Protein AF-A0A521TMS6-F1 (afdb_monomer)

Nearest PDB structures (foldseek):
  3jc8-assembly1_Pa  TM=5.218E-01  e=3.917E-04  Myxococcus xanthus DK 1622
  6uzi-assembly2_D  TM=5.372E-01  e=1.169E+00  Elizabethkingia anophelis NUHP1

Secondary structure (DSSP, 8-state):
--------------------------PPPPPPPPP---------------------------PPP-----GGGGS-BTTB--TTS-GGGG-----------EESTTS-GGG-EEEEEE-SSSS-EEEEE-TT--EEEEETT-EEEEEEEE--SSTTPPPEEEEEEEEEEEPPEEEE-TTSPEEEE--EEEEEE--TT-TTSPPEEEEEE---S-------PPPP---------------PPPPP---------PPPP-----------------S----------PPPPPPP-PPP--PPP---PPP-------PPP-

Radius of gyration: 39.68 Å; Cα contacts (8 Å, |Δi|>4): 254; chains: 1; bounding box: 69×124×115 Å

Sequence (318 aa):
MKRWQRRTAAWGLTLALGAAGCEDDPVPPPPAPPAANSTARTGAAARNPRNPQGQGGQADAGGPPPIPVTDQSFVESPAVRDPFRRFSNRIDIITTTDSRAVVLPRFALDELRLVAVVLGTDSPYAMVKDPTNAGTILRRGMYVGRQEIIRSNVEGRTDYAVHWRVARISPARLRRTPDGALAEIPAEVVFEREDPLNPNAQVVERSVAMASQGVSSTQAQPPPSVGSALGMPIPGVGGPAPSFLPSSVPSGAAPPPGGRPGTTTTTTGGGQGGAPTTTTTVIVQTPPPSAAPTGPTVVPLPSTPPPIVTTGGESPLR

pLDDT: mean 70.6, std 19.29, range [38.75, 98.12]

Structure (mmCIF, N/CA/C/O backbone):
data_AF-A0A521TMS6-F1
#
_entry.id   AF-A0A521TMS6-F1
#
loop_
_atom_site.group_PDB
_atom_site.id
_atom_site.type_symbol
_atom_site.label_atom_id
_atom_site.label_alt_id
_atom_site.label_comp_id
_atom_site.label_asym_id
_atom_site.label_entity_id
_atom_site.label_seq_id
_atom_site.pdbx_PDB_ins_code
_atom_site.Cartn_x
_atom_site.Cartn_y
_atom_site.Cartn_z
_atom_site.occupancy
_atom_site.B_iso_or_equiv
_atom_site.auth_seq_id
_atom_site.auth_comp_id
_atom_site.auth_asym_id
_atom_site.auth_atom_id
_atom_site.pdbx_PDB_model_num
ATOM 1 N N . MET A 1 1 ? 7.909 -16.939 42.833 1.00 41.91 1 MET A N 1
ATOM 2 C CA . MET A 1 1 ? 7.485 -18.197 42.178 1.00 41.91 1 MET A CA 1
ATOM 3 C C . MET A 1 1 ? 5.958 -18.229 42.107 1.00 41.91 1 MET A C 1
ATOM 5 O O . MET A 1 1 ? 5.317 -18.636 43.063 1.00 41.91 1 MET A O 1
ATOM 9 N N . LYS A 1 2 ? 5.357 -17.708 41.029 1.00 50.09 2 LYS A N 1
ATOM 10 C CA . LYS A 1 2 ? 3.896 -17.683 40.823 1.00 50.09 2 LYS A CA 1
ATOM 11 C C . LYS A 1 2 ? 3.583 -18.536 39.597 1.00 50.09 2 LYS A C 1
ATOM 13 O O . LYS A 1 2 ? 3.931 -18.160 38.485 1.00 50.09 2 LYS A O 1
ATOM 18 N N . ARG A 1 3 ? 3.003 -19.718 39.823 1.00 55.41 3 ARG A N 1
ATOM 19 C CA . ARG A 1 3 ? 2.554 -20.636 38.769 1.00 55.41 3 ARG A CA 1
ATOM 20 C C . ARG A 1 3 ? 1.211 -20.123 38.251 1.00 55.41 3 ARG A C 1
ATOM 22 O O . ARG A 1 3 ? 0.238 -20.118 38.997 1.00 55.41 3 ARG A O 1
ATOM 29 N N . TRP A 1 4 ? 1.172 -19.651 37.009 1.00 54.53 4 TRP A N 1
ATOM 30 C CA . TRP A 1 4 ? -0.068 -19.266 36.337 1.00 54.53 4 TRP A CA 1
ATOM 31 C C . TRP A 1 4 ? -0.619 -20.490 35.600 1.00 54.53 4 TRP A C 1
ATOM 33 O O . TRP A 1 4 ? 0.020 -21.031 34.697 1.00 54.53 4 TRP A O 1
ATOM 43 N N . GLN A 1 5 ? -1.768 -20.976 36.070 1.00 59.53 5 GLN A N 1
ATOM 44 C CA . GLN A 1 5 ? -2.476 -22.133 35.534 1.00 59.53 5 GLN A CA 1
ATOM 45 C C . GLN A 1 5 ? -2.995 -21.837 34.125 1.00 59.53 5 GLN A C 1
ATOM 47 O O . GLN A 1 5 ? -3.776 -20.911 33.911 1.00 59.53 5 GLN A O 1
ATOM 52 N N . ARG A 1 6 ? -2.586 -22.676 33.171 1.00 60.91 6 ARG A N 1
ATOM 53 C CA . ARG A 1 6 ? -3.161 -22.747 31.828 1.00 60.91 6 ARG A CA 1
ATOM 54 C C . ARG A 1 6 ? -4.563 -23.343 31.936 1.00 60.91 6 ARG A C 1
ATOM 56 O O . ARG A 1 6 ? -4.709 -24.503 32.308 1.00 60.91 6 ARG A O 1
ATOM 63 N N . ARG A 1 7 ? -5.589 -22.557 31.616 1.00 61.97 7 ARG A N 1
ATOM 64 C CA . ARG A 1 7 ? -6.937 -23.065 31.348 1.00 61.97 7 ARG A CA 1
ATOM 65 C C . ARG A 1 7 ? -7.047 -23.353 29.855 1.00 61.97 7 ARG A C 1
ATOM 67 O O . ARG A 1 7 ? -7.309 -22.459 29.061 1.00 61.97 7 ARG A O 1
ATOM 74 N N . THR A 1 8 ? -6.809 -24.604 29.485 1.00 54.16 8 THR A N 1
ATOM 75 C CA . THR A 1 8 ? -7.240 -25.177 28.209 1.00 54.16 8 THR A CA 1
ATOM 76 C C . THR A 1 8 ? -8.739 -25.445 28.303 1.00 54.16 8 THR A C 1
ATOM 78 O O . THR A 1 8 ? -9.155 -26.372 28.994 1.00 54.16 8 THR A O 1
ATOM 81 N N . ALA A 1 9 ? -9.553 -24.621 27.647 1.00 58.12 9 ALA A N 1
ATOM 82 C CA . ALA A 1 9 ? -10.951 -24.941 27.399 1.00 58.12 9 ALA A CA 1
ATOM 83 C C . ALA A 1 9 ? -11.038 -25.616 26.028 1.00 58.12 9 ALA A C 1
ATOM 85 O O . ALA A 1 9 ? -10.973 -24.961 24.991 1.00 58.12 9 ALA A O 1
ATOM 86 N N . ALA A 1 10 ? -11.134 -26.943 26.051 1.00 48.12 10 ALA A N 1
ATOM 87 C CA . ALA A 1 10 ? -11.584 -27.735 24.923 1.00 48.12 10 ALA A CA 1
ATOM 88 C C . ALA A 1 10 ? -13.095 -27.521 24.774 1.00 48.12 10 ALA A C 1
ATOM 90 O O . ALA A 1 10 ? -13.860 -27.903 25.655 1.00 48.12 10 ALA A O 1
ATOM 91 N N . TRP A 1 11 ? -13.512 -26.899 23.677 1.00 55.59 11 TRP A N 1
ATOM 92 C CA . TRP A 1 11 ? -14.886 -26.968 23.191 1.00 55.59 11 TRP A CA 1
ATOM 93 C C . TRP A 1 11 ? -14.832 -27.597 21.809 1.00 55.59 11 TRP A C 1
ATOM 95 O O . TRP A 1 11 ? -14.548 -26.941 20.810 1.00 55.59 11 TRP A O 1
ATOM 105 N N . GLY A 1 12 ? -15.038 -28.911 21.795 1.00 47.88 12 GLY A N 1
ATOM 106 C CA . GLY A 1 12 ? -15.464 -29.616 20.603 1.00 47.88 12 GLY A CA 1
ATOM 107 C C . GLY A 1 12 ? -16.944 -29.332 20.384 1.00 47.88 12 GLY A C 1
ATOM 108 O O . GLY A 1 12 ? -17.758 -29.578 21.271 1.00 47.88 12 GLY A O 1
ATOM 109 N N . LEU A 1 13 ? -17.285 -28.834 19.201 1.00 61.34 13 LEU A N 1
ATOM 110 C CA . LEU A 1 13 ? -18.619 -28.996 18.648 1.00 61.34 13 LEU A CA 1
ATOM 111 C C . LEU A 1 13 ? -18.475 -29.389 17.181 1.00 61.34 13 LEU A C 1
ATOM 113 O O . LEU A 1 13 ? -18.253 -28.571 16.292 1.00 61.34 13 LEU A O 1
ATOM 117 N N . THR A 1 14 ? -18.557 -30.694 16.983 1.00 48.59 14 THR A N 1
ATOM 118 C CA . THR A 1 14 ? -18.801 -31.377 15.723 1.00 48.59 14 THR A CA 1
ATOM 119 C C . THR A 1 14 ? -20.153 -30.912 15.177 1.00 48.59 14 THR A C 1
ATOM 121 O O . THR A 1 14 ? -21.174 -31.143 15.824 1.00 48.59 14 THR A O 1
ATOM 124 N N . LEU A 1 15 ? -20.187 -30.290 13.995 1.00 59.72 15 LEU A N 1
ATOM 125 C CA . LEU A 1 15 ? -21.412 -30.176 13.203 1.00 59.72 15 LEU A CA 1
ATOM 126 C C . LEU A 1 15 ? -21.187 -30.840 11.847 1.00 59.72 15 LEU A C 1
ATOM 128 O O . LEU A 1 15 ? -20.234 -30.540 11.129 1.00 59.72 15 LEU A O 1
ATOM 132 N N . ALA A 1 16 ? -22.052 -31.805 11.572 1.00 52.88 16 ALA A N 1
ATOM 133 C CA . ALA A 1 16 ? -22.015 -32.693 10.433 1.00 52.88 16 ALA A CA 1
ATOM 134 C C . ALA A 1 16 ? -22.655 -32.071 9.179 1.00 52.88 16 ALA A C 1
ATOM 136 O O . ALA A 1 16 ? -23.587 -31.280 9.274 1.00 52.88 16 ALA A O 1
ATOM 137 N N . LEU A 1 17 ? -22.171 -32.553 8.031 1.00 54.78 17 LEU A N 1
ATOM 138 C CA . LEU A 1 17 ? -22.914 -32.863 6.803 1.00 54.78 17 LEU A CA 1
ATOM 139 C C . LEU A 1 17 ? -23.767 -31.761 6.144 1.00 54.78 17 LEU A C 1
ATOM 141 O O . LEU A 1 17 ? -24.936 -31.557 6.456 1.00 54.78 17 LEU A O 1
ATOM 145 N N . GLY A 1 18 ? -23.200 -31.200 5.075 1.00 49.25 18 GLY A N 1
ATOM 146 C CA . GLY A 1 18 ? -23.916 -30.565 3.971 1.00 49.25 18 GLY A CA 1
ATOM 147 C C . GLY A 1 18 ? -23.183 -30.853 2.662 1.00 49.25 18 GLY A C 1
ATOM 148 O O . GLY A 1 18 ? -22.467 -29.998 2.154 1.00 49.25 18 GLY A O 1
ATOM 149 N N . ALA A 1 19 ? -23.299 -32.087 2.166 1.00 52.75 19 ALA A N 1
ATOM 150 C CA . ALA A 1 19 ? -22.823 -32.481 0.845 1.00 52.75 19 ALA A CA 1
ATOM 151 C C . ALA A 1 19 ? -23.932 -32.221 -0.184 1.00 52.75 19 ALA A C 1
ATOM 153 O O . ALA A 1 19 ? -24.925 -32.944 -0.205 1.00 52.75 19 ALA A O 1
ATOM 154 N N . ALA A 1 20 ? -23.766 -31.197 -1.022 1.00 54.00 20 ALA A N 1
ATOM 155 C CA . ALA A 1 20 ? -24.485 -31.049 -2.286 1.00 54.00 20 ALA A CA 1
ATOM 156 C C . ALA A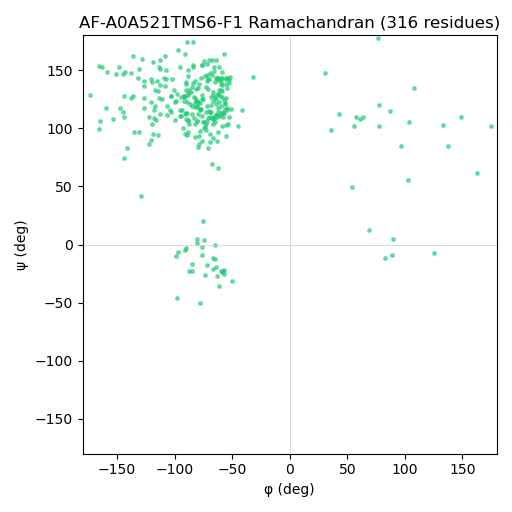 1 20 ? -23.715 -30.087 -3.209 1.00 54.00 20 ALA A C 1
ATOM 158 O O . ALA A 1 20 ? -23.555 -28.916 -2.876 1.00 54.00 20 ALA A O 1
ATOM 159 N N . GLY A 1 21 ? -23.262 -30.591 -4.364 1.00 41.91 21 GLY A N 1
ATOM 160 C CA . GLY A 1 21 ? -22.961 -29.771 -5.545 1.00 41.91 21 GLY A CA 1
ATOM 161 C C . GLY A 1 21 ? -21.492 -29.459 -5.852 1.00 41.91 21 GLY A C 1
ATOM 162 O O . GLY A 1 21 ? -21.151 -28.293 -6.006 1.00 41.91 21 GLY A O 1
ATOM 163 N N . CYS A 1 22 ? -20.626 -30.469 -5.993 1.00 53.94 22 CYS A N 1
ATOM 164 C CA . CYS A 1 22 ? -19.506 -30.362 -6.939 1.00 53.94 22 CYS A CA 1
ATOM 165 C C . CYS A 1 22 ? -20.017 -30.869 -8.291 1.00 53.94 22 CYS A C 1
ATOM 167 O O . CYS A 1 22 ? -20.099 -32.076 -8.505 1.00 53.94 22 CYS A O 1
ATOM 169 N N . GLU A 1 23 ? -20.436 -29.944 -9.150 1.00 51.25 23 GLU A N 1
ATOM 170 C CA . GLU A 1 23 ? -20.687 -30.219 -10.563 1.00 51.25 23 GLU A CA 1
ATOM 171 C C . GLU A 1 23 ? -19.323 -30.145 -11.263 1.00 51.25 23 GLU A C 1
ATOM 173 O O . GLU A 1 23 ? -18.720 -29.078 -11.387 1.00 51.25 23 GLU A O 1
ATOM 178 N N . ASP A 1 24 ? -18.778 -31.320 -11.573 1.00 61.06 24 ASP A N 1
ATOM 179 C CA . ASP A 1 24 ? -17.521 -31.521 -12.292 1.00 61.06 24 ASP A CA 1
ATOM 180 C C . ASP A 1 24 ? -17.821 -31.324 -13.786 1.00 61.06 24 ASP A C 1
ATOM 182 O O . ASP A 1 24 ? -18.178 -32.259 -14.504 1.00 61.06 24 ASP A O 1
ATOM 186 N N . ASP A 1 25 ? -17.814 -30.064 -14.224 1.00 66.44 25 ASP A N 1
ATOM 187 C CA . ASP A 1 25 ? -18.009 -29.699 -15.626 1.00 66.44 25 ASP A CA 1
ATOM 188 C C . ASP A 1 25 ? -16.686 -29.947 -16.380 1.00 66.44 25 ASP A C 1
ATOM 190 O O . ASP A 1 25 ? -15.663 -29.327 -16.049 1.00 66.44 25 ASP A O 1
ATOM 194 N N . PRO A 1 26 ? -16.636 -30.880 -17.351 1.00 70.31 26 PRO A N 1
ATOM 195 C CA . PRO A 1 26 ? -15.405 -31.198 -18.054 1.00 70.31 26 PRO A CA 1
ATOM 196 C C . PRO A 1 26 ? -14.974 -30.000 -18.902 1.00 70.31 26 PRO A C 1
ATOM 198 O O . PRO A 1 26 ? -15.557 -29.702 -19.945 1.00 70.31 26 PRO A O 1
ATOM 201 N N . VAL A 1 27 ? -13.909 -29.328 -18.461 1.00 72.44 27 VAL A N 1
ATOM 202 C CA . VAL A 1 27 ? -13.268 -28.235 -19.199 1.00 72.44 27 VAL A CA 1
ATOM 203 C C . VAL A 1 27 ? -12.900 -28.736 -20.604 1.00 72.44 27 VAL A C 1
ATOM 205 O O . VAL A 1 27 ? -12.090 -29.664 -20.723 1.00 72.44 27 VAL A O 1
ATOM 208 N N . PRO A 1 28 ? -13.465 -28.157 -21.681 1.00 79.56 28 PRO A N 1
ATOM 209 C CA . PRO A 1 28 ? -13.123 -28.555 -23.036 1.00 79.56 28 PRO A CA 1
ATOM 210 C C . PRO A 1 28 ? -11.639 -28.265 -23.307 1.00 79.56 28 PRO A C 1
ATOM 212 O O . PRO A 1 28 ? -11.114 -27.244 -22.848 1.00 79.56 28 PRO A O 1
ATOM 215 N N . PRO A 1 29 ? -10.940 -29.140 -24.051 1.00 81.50 29 PRO A N 1
ATOM 216 C CA . PRO A 1 29 ? -9.539 -28.927 -24.373 1.00 81.50 29 PRO A CA 1
ATOM 217 C C . PRO A 1 29 ? -9.362 -27.607 -25.144 1.00 81.50 29 PRO A C 1
ATOM 219 O O . PRO A 1 29 ? -10.209 -27.259 -25.975 1.00 81.50 29 PRO A O 1
ATOM 222 N N . PRO A 1 30 ? -8.268 -26.864 -24.898 1.00 80.62 30 PRO A N 1
ATOM 223 C CA . PRO A 1 30 ? -7.996 -25.631 -25.619 1.00 80.62 30 PRO A CA 1
ATOM 224 C C . PRO A 1 30 ? -7.874 -25.906 -27.129 1.00 80.62 30 PRO A C 1
ATOM 226 O O . PRO A 1 30 ? -7.296 -26.925 -27.522 1.00 80.62 30 PRO A O 1
ATOM 229 N N . PRO A 1 31 ? -8.395 -25.013 -27.991 1.00 76.38 31 PRO A N 1
ATOM 230 C CA . PRO A 1 31 ? -8.270 -25.151 -29.435 1.00 76.38 31 PRO A CA 1
ATOM 231 C C . PRO A 1 31 ? -6.792 -25.171 -29.840 1.00 76.38 31 PRO A C 1
ATOM 233 O O . PRO A 1 31 ? -5.992 -24.351 -29.384 1.00 76.38 31 PRO A O 1
ATOM 236 N N . ALA A 1 32 ? -6.439 -26.134 -30.693 1.00 75.06 32 ALA A N 1
ATOM 237 C CA . ALA A 1 32 ? -5.089 -26.303 -31.212 1.00 75.06 32 ALA A CA 1
ATOM 238 C C . ALA A 1 32 ? -4.581 -25.008 -31.882 1.00 75.06 32 ALA A C 1
ATOM 240 O O . ALA A 1 32 ? -5.355 -24.328 -32.564 1.00 75.06 32 ALA A O 1
ATOM 241 N N . PRO A 1 33 ? -3.290 -24.661 -31.728 1.00 73.62 33 PRO A N 1
ATOM 242 C CA . PRO A 1 33 ? -2.714 -23.522 -32.427 1.00 73.62 33 PRO A CA 1
ATOM 243 C C . PRO A 1 33 ? -2.786 -23.743 -33.949 1.00 73.62 33 PRO A C 1
ATOM 245 O O . PRO A 1 33 ? -2.574 -24.868 -34.413 1.00 73.62 33 PRO A O 1
ATOM 248 N N . PRO A 1 34 ? -3.068 -22.697 -34.746 1.00 66.94 34 PRO A N 1
ATOM 249 C CA . PRO A 1 34 ? -3.090 -22.813 -36.196 1.00 66.94 34 PRO A CA 1
ATOM 250 C C . PRO A 1 34 ? -1.713 -23.241 -36.710 1.00 66.94 34 PRO A C 1
ATOM 252 O O . PRO A 1 34 ? -0.689 -22.635 -36.389 1.00 66.94 34 PRO A O 1
ATOM 255 N N . ALA A 1 35 ? -1.710 -24.306 -37.512 1.00 57.66 35 ALA A N 1
ATOM 256 C CA . ALA A 1 35 ? -0.531 -24.813 -38.189 1.00 57.66 35 ALA A CA 1
ATOM 257 C C . ALA A 1 35 ? 0.114 -23.702 -39.032 1.00 57.66 35 ALA A C 1
ATOM 259 O O . ALA A 1 35 ? -0.532 -23.066 -39.868 1.00 57.66 35 ALA A O 1
ATOM 260 N N . ALA A 1 36 ? 1.406 -23.475 -38.804 1.00 49.72 36 ALA A N 1
ATOM 261 C CA . ALA A 1 36 ? 2.221 -22.604 -39.628 1.00 49.72 36 ALA A CA 1
ATOM 262 C C . ALA A 1 36 ? 2.336 -23.209 -41.036 1.00 49.72 36 ALA A C 1
ATOM 264 O O . ALA A 1 36 ? 3.060 -24.180 -41.254 1.00 49.72 36 ALA A O 1
ATOM 265 N N . ASN A 1 37 ? 1.626 -22.622 -42.001 1.00 51.22 37 ASN A N 1
ATOM 266 C CA . ASN A 1 37 ? 1.818 -22.909 -43.419 1.00 51.22 37 ASN A CA 1
ATOM 267 C C . ASN A 1 37 ? 3.154 -22.311 -43.886 1.00 51.22 37 ASN A C 1
ATOM 269 O O . ASN A 1 37 ? 3.208 -21.224 -44.463 1.00 51.22 37 ASN A O 1
ATOM 273 N N . SER A 1 38 ? 4.241 -23.048 -43.658 1.00 49.38 38 SER A N 1
ATOM 274 C CA . SER A 1 38 ? 5.509 -22.860 -44.362 1.00 49.38 38 SER A CA 1
ATOM 275 C C . SER A 1 38 ? 5.316 -23.237 -45.828 1.00 49.38 38 SER A C 1
ATOM 277 O O . SER A 1 38 ? 5.463 -24.392 -46.219 1.00 49.38 38 SER A O 1
ATOM 279 N N . THR A 1 39 ? 4.972 -22.251 -46.656 1.00 47.47 39 THR A N 1
ATOM 280 C CA . THR A 1 39 ? 4.983 -22.428 -48.110 1.00 47.47 39 THR A CA 1
ATOM 281 C C . THR A 1 39 ? 6.413 -22.225 -48.596 1.00 47.47 39 THR A C 1
ATOM 283 O O . THR A 1 39 ? 6.849 -21.107 -48.864 1.00 47.47 39 THR A O 1
ATOM 286 N N . ALA A 1 40 ? 7.156 -23.326 -48.681 1.00 48.16 40 ALA A N 1
ATOM 287 C CA . ALA A 1 40 ? 8.373 -23.403 -49.470 1.00 48.16 40 ALA A CA 1
ATOM 288 C C . ALA A 1 40 ? 8.009 -23.205 -50.950 1.00 48.16 40 ALA A C 1
ATOM 290 O O . ALA A 1 40 ? 7.214 -23.963 -51.506 1.00 48.16 40 ALA A O 1
ATOM 291 N N . ARG A 1 41 ? 8.581 -22.184 -51.596 1.00 52.44 41 ARG A N 1
ATOM 292 C CA . ARG A 1 41 ? 8.548 -22.035 -53.055 1.00 52.44 41 ARG A CA 1
ATOM 293 C C . ARG A 1 41 ? 9.962 -22.174 -53.596 1.00 52.44 41 ARG A C 1
ATOM 295 O O . ARG A 1 41 ? 10.736 -21.224 -53.638 1.00 52.44 41 ARG A O 1
ATOM 302 N N . THR A 1 42 ? 10.280 -23.396 -53.990 1.00 42.06 42 THR A N 1
ATOM 303 C CA . THR A 1 42 ? 11.411 -23.743 -54.842 1.00 42.06 42 THR A CA 1
ATOM 304 C C . THR A 1 42 ? 11.003 -23.569 -56.305 1.00 42.06 42 THR A C 1
ATOM 306 O O . THR A 1 42 ? 9.953 -24.055 -56.713 1.00 42.06 42 THR A O 1
ATOM 309 N N . GLY A 1 43 ? 11.880 -22.956 -57.103 1.00 42.69 43 GLY A N 1
ATOM 310 C CA . GLY A 1 43 ? 12.121 -23.412 -58.474 1.00 42.69 43 GLY A CA 1
ATOM 311 C C . GLY A 1 43 ? 11.513 -22.619 -59.637 1.00 42.69 43 GLY A C 1
ATOM 312 O O . GLY A 1 43 ? 10.376 -22.843 -60.025 1.00 42.69 43 GLY A O 1
ATOM 313 N N . ALA A 1 44 ? 12.408 -21.877 -60.298 1.00 41.78 44 ALA A N 1
ATOM 314 C CA . ALA A 1 44 ? 12.762 -22.045 -61.715 1.00 41.78 44 ALA A CA 1
ATOM 315 C C . ALA A 1 44 ? 12.296 -21.011 -62.764 1.00 41.78 44 ALA A C 1
ATOM 317 O O . ALA A 1 44 ? 11.126 -20.676 -62.906 1.00 41.78 44 ALA A O 1
ATOM 318 N N . ALA A 1 45 ? 13.298 -20.688 -63.594 1.00 42.88 45 ALA A N 1
ATOM 319 C CA . ALA A 1 45 ? 13.260 -20.286 -65.003 1.00 42.88 45 ALA A CA 1
ATOM 320 C C . ALA A 1 45 ? 13.278 -18.782 -65.352 1.00 42.88 45 ALA A C 1
ATOM 322 O O . ALA A 1 45 ? 12.273 -18.155 -65.661 1.00 42.88 45 ALA A O 1
ATOM 323 N N . ALA A 1 46 ? 14.510 -18.263 -65.406 1.00 49.34 46 ALA A N 1
ATOM 324 C CA . ALA A 1 46 ? 15.148 -17.719 -66.611 1.00 49.34 46 ALA A CA 1
ATOM 325 C C . ALA A 1 46 ? 14.321 -16.826 -67.562 1.00 49.34 46 ALA A C 1
ATOM 327 O O . ALA A 1 46 ? 13.533 -17.313 -68.373 1.00 49.34 46 ALA A O 1
ATOM 328 N N . ARG A 1 47 ? 14.697 -15.538 -67.605 1.00 40.88 47 ARG A N 1
ATOM 329 C CA . ARG A 1 47 ? 14.934 -14.786 -68.852 1.00 40.88 47 ARG A CA 1
ATOM 330 C C . ARG A 1 47 ? 15.696 -13.480 -68.563 1.00 40.88 47 ARG A C 1
ATOM 332 O O . ARG A 1 47 ? 15.135 -12.525 -68.047 1.00 40.88 47 ARG A O 1
ATOM 339 N N . ASN A 1 48 ? 16.977 -13.458 -68.924 1.00 50.06 48 ASN A N 1
ATOM 340 C CA . ASN A 1 48 ? 17.709 -12.250 -69.337 1.00 50.06 48 ASN A CA 1
ATOM 341 C C . ASN A 1 48 ? 17.691 -12.237 -70.893 1.00 50.06 48 ASN A C 1
ATOM 343 O O . ASN A 1 48 ? 17.400 -13.301 -71.453 1.00 50.06 48 ASN A O 1
ATOM 347 N N . PRO A 1 49 ? 18.044 -11.164 -71.638 1.00 57.31 49 PRO A N 1
ATOM 348 C CA . PRO A 1 49 ? 18.546 -9.856 -71.205 1.00 57.31 49 PRO A CA 1
ATOM 349 C C . PRO A 1 49 ? 17.914 -8.642 -71.932 1.00 57.31 49 PRO A C 1
ATOM 351 O O . PRO A 1 49 ? 17.432 -8.746 -73.060 1.00 57.31 49 PRO A O 1
ATOM 354 N N . ARG A 1 50 ? 18.048 -7.438 -71.360 1.00 42.00 50 ARG A N 1
ATOM 355 C CA . ARG A 1 50 ? 18.310 -6.247 -72.188 1.00 42.00 50 ARG A CA 1
ATOM 356 C C . ARG A 1 50 ? 19.040 -5.154 -71.418 1.00 42.00 50 ARG A C 1
ATOM 358 O O . ARG A 1 50 ? 18.488 -4.481 -70.559 1.00 42.00 50 ARG A O 1
ATOM 365 N N . ASN A 1 51 ? 20.301 -5.017 -71.801 1.00 49.84 51 ASN A N 1
ATOM 366 C CA . ASN A 1 51 ? 21.169 -3.875 -71.575 1.00 49.84 51 ASN A CA 1
ATOM 367 C C . ASN A 1 51 ? 20.538 -2.612 -72.197 1.00 49.84 51 ASN A C 1
ATOM 369 O O . ASN A 1 51 ? 20.027 -2.691 -73.318 1.00 49.84 51 ASN A O 1
ATOM 373 N N . PRO A 1 52 ? 20.680 -1.446 -71.557 1.00 56.50 52 PRO A N 1
ATOM 374 C CA . PRO A 1 52 ? 21.078 -0.260 -72.299 1.00 56.50 52 PRO A CA 1
ATOM 375 C C . PRO A 1 52 ? 22.419 0.239 -71.763 1.00 56.50 52 PRO A C 1
ATOM 377 O O . PRO A 1 52 ? 22.514 0.797 -70.672 1.00 56.50 52 PRO A O 1
ATOM 380 N N . GLN A 1 53 ? 23.458 0.063 -72.579 1.00 51.69 53 GLN A N 1
ATOM 381 C CA . GLN A 1 53 ? 24.604 0.960 -72.551 1.00 51.69 53 GLN A CA 1
ATOM 382 C C . GLN A 1 53 ? 24.096 2.372 -72.856 1.00 51.69 53 GLN A C 1
ATOM 384 O O . GLN A 1 53 ? 23.641 2.646 -73.963 1.00 51.69 53 GLN A O 1
ATOM 389 N N . GLY A 1 54 ? 24.191 3.254 -71.868 1.00 46.81 54 GLY A N 1
ATOM 390 C CA . GLY A 1 54 ? 24.182 4.698 -72.043 1.00 46.81 54 GLY A CA 1
ATOM 391 C C . GLY A 1 54 ? 25.484 5.245 -71.478 1.00 46.81 54 GLY A C 1
ATOM 392 O O . GLY A 1 54 ? 25.576 5.524 -70.288 1.00 46.81 54 GLY A O 1
ATOM 393 N N . GLN A 1 55 ? 26.509 5.329 -72.325 1.00 52.00 55 GLN A N 1
ATOM 394 C CA . GLN A 1 55 ? 27.687 6.161 -72.089 1.00 52.00 55 GLN A CA 1
ATOM 395 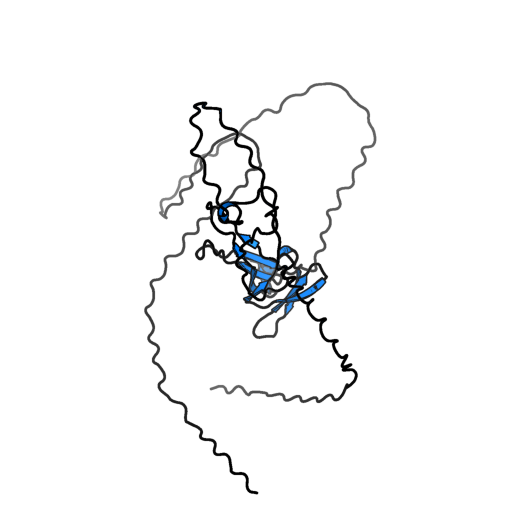C C . GLN A 1 55 ? 27.337 7.613 -72.425 1.00 52.00 55 GLN A C 1
ATOM 397 O O . GLN A 1 55 ? 26.756 7.872 -73.476 1.00 52.00 55 GLN A O 1
ATOM 402 N N . GLY A 1 56 ? 27.791 8.543 -71.586 1.00 44.12 56 GLY A N 1
ATOM 403 C CA . GLY A 1 56 ? 27.984 9.941 -71.970 1.00 44.12 56 GLY A CA 1
ATOM 404 C C . GLY A 1 56 ? 27.417 10.930 -70.963 1.00 44.12 56 GLY A C 1
ATOM 405 O O . GLY A 1 56 ? 26.217 11.173 -70.940 1.00 44.12 56 GLY A O 1
ATOM 406 N N . GLY A 1 57 ? 28.291 11.534 -70.160 1.00 42.06 57 GLY A N 1
ATOM 407 C CA . GLY A 1 57 ? 27.904 12.643 -69.291 1.00 42.06 57 GLY A CA 1
ATOM 408 C C . GLY A 1 57 ? 28.893 12.913 -68.172 1.00 42.06 57 GLY A C 1
ATOM 409 O O . GLY A 1 57 ? 28.562 12.776 -67.003 1.00 42.06 57 GLY A O 1
ATOM 410 N N . GLN A 1 58 ? 30.119 13.266 -68.539 1.00 55.88 58 GLN A N 1
ATOM 411 C CA . GLN A 1 58 ? 31.112 13.826 -67.635 1.00 55.88 58 GLN A CA 1
ATOM 412 C C . GLN A 1 58 ? 30.623 15.212 -67.187 1.00 55.88 58 GLN A C 1
ATOM 414 O O . GLN A 1 58 ? 30.571 16.135 -67.995 1.00 55.88 58 GLN A O 1
ATOM 419 N N . ALA A 1 59 ? 30.239 15.345 -65.918 1.00 49.22 59 ALA A N 1
ATOM 420 C CA . ALA A 1 59 ? 30.083 16.633 -65.258 1.00 49.22 59 ALA A CA 1
ATOM 421 C C . ALA A 1 59 ? 30.504 16.497 -63.794 1.00 49.22 59 ALA A C 1
ATOM 423 O O . ALA A 1 59 ? 29.919 15.760 -63.003 1.00 49.22 59 ALA A O 1
ATOM 424 N N . ASP A 1 60 ? 31.585 17.204 -63.517 1.00 58.25 60 ASP A N 1
ATOM 425 C CA . ASP A 1 60 ? 32.234 17.4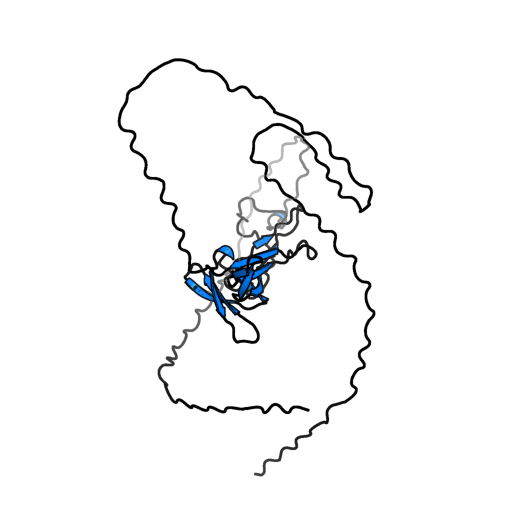40 -62.246 1.00 58.25 60 ASP A CA 1
ATOM 426 C C . ASP A 1 60 ? 31.269 18.148 -61.281 1.00 58.25 60 ASP A C 1
ATOM 428 O O . ASP A 1 60 ? 30.856 19.286 -61.500 1.00 58.25 60 ASP A O 1
ATOM 432 N N . ALA A 1 61 ? 30.873 17.446 -60.227 1.00 49.91 61 ALA A N 1
ATOM 433 C CA . ALA A 1 61 ? 30.283 18.028 -59.035 1.00 49.91 61 ALA A CA 1
ATOM 434 C C . ALA A 1 61 ? 30.733 17.141 -57.880 1.00 49.91 61 ALA A C 1
ATOM 436 O O . ALA A 1 61 ? 30.430 15.949 -57.880 1.00 49.91 61 ALA A O 1
ATOM 437 N N . GLY A 1 62 ? 31.485 17.711 -56.934 1.00 57.66 62 GLY A N 1
ATOM 438 C CA . GLY A 1 62 ? 31.975 17.059 -55.716 1.00 57.66 62 GLY A CA 1
ATOM 439 C C . GLY A 1 62 ? 30.841 16.602 -54.798 1.00 57.66 62 GLY A C 1
ATOM 440 O O . GLY A 1 62 ? 30.650 17.134 -53.708 1.00 57.66 62 GLY A O 1
ATOM 441 N N . GLY A 1 63 ? 30.058 15.638 -55.269 1.00 62.94 63 GLY A N 1
ATOM 442 C CA . GLY A 1 63 ? 29.072 14.912 -54.504 1.00 62.94 63 GLY A CA 1
ATOM 443 C C . GLY A 1 63 ? 29.760 13.881 -53.612 1.00 62.94 63 GLY A C 1
ATOM 444 O O . GLY A 1 63 ? 30.876 13.444 -53.910 1.00 62.94 63 GLY A O 1
ATOM 445 N N . PRO A 1 64 ? 29.115 13.493 -52.501 1.00 73.50 64 PRO A N 1
ATOM 446 C CA . PRO A 1 64 ? 29.625 12.440 -51.637 1.00 73.50 64 PRO A CA 1
ATOM 447 C C . PRO A 1 64 ? 29.943 11.179 -52.461 1.00 73.50 64 PRO A C 1
ATOM 449 O O . PRO A 1 64 ? 29.231 10.893 -53.430 1.00 73.50 64 PRO A O 1
ATOM 452 N N . PRO A 1 65 ? 31.015 10.441 -52.107 1.00 78.69 65 PRO A N 1
ATOM 453 C CA . PRO A 1 65 ? 31.446 9.273 -52.862 1.00 78.69 65 PRO A CA 1
ATOM 454 C C . PRO A 1 65 ? 30.277 8.295 -53.042 1.00 78.69 65 PRO A C 1
ATOM 456 O O . PRO A 1 65 ? 29.480 8.130 -52.112 1.00 78.69 65 PRO A O 1
ATOM 459 N N . PRO A 1 66 ? 30.159 7.649 -54.216 1.00 75.62 66 PRO A N 1
ATOM 460 C CA . PRO A 1 66 ? 29.074 6.721 -54.493 1.00 75.62 66 PRO A CA 1
ATOM 461 C C . PRO A 1 66 ? 29.085 5.610 -53.443 1.00 75.62 66 PRO A C 1
ATOM 463 O O . PRO A 1 66 ? 30.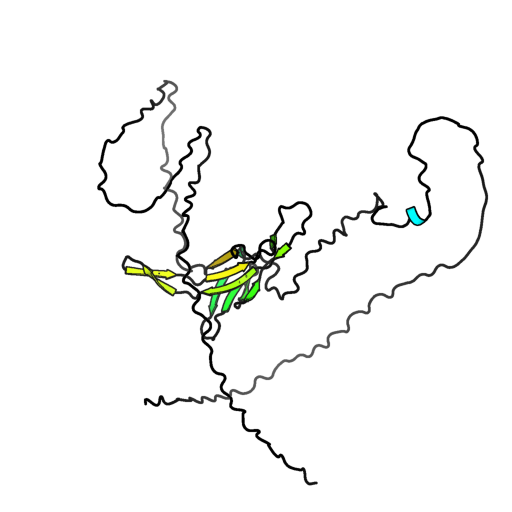026 4.821 -53.360 1.00 75.62 66 PRO A O 1
ATOM 466 N N . ILE A 1 67 ? 28.046 5.584 -52.609 1.00 77.31 67 ILE A N 1
ATOM 467 C CA . ILE A 1 67 ? 27.883 4.564 -51.577 1.00 77.31 67 ILE A CA 1
ATOM 468 C C . ILE A 1 67 ? 27.617 3.243 -52.312 1.00 77.31 67 ILE A C 1
ATOM 470 O O . ILE A 1 67 ? 26.647 3.171 -53.073 1.00 77.31 67 ILE A O 1
ATOM 474 N N . PRO A 1 68 ? 28.456 2.206 -52.140 1.00 80.25 68 PRO A N 1
ATOM 475 C CA . PRO A 1 68 ? 28.245 0.931 -52.806 1.00 80.25 68 PRO A CA 1
ATOM 476 C C . PRO A 1 68 ? 26.960 0.292 -52.273 1.00 80.25 68 PRO A C 1
ATOM 478 O O . PRO A 1 68 ? 26.895 -0.172 -51.134 1.00 80.25 68 PRO A O 1
ATOM 481 N N . VAL A 1 69 ? 25.926 0.281 -53.112 1.00 78.50 69 VAL A N 1
ATOM 482 C CA . VAL A 1 69 ? 24.675 -0.428 -52.847 1.00 78.50 69 VAL A CA 1
ATOM 483 C C . VAL A 1 69 ? 24.972 -1.918 -52.971 1.00 78.50 69 VAL A C 1
ATOM 485 O O . VAL A 1 69 ? 25.245 -2.425 -54.056 1.00 78.50 69 VAL A O 1
ATOM 488 N N . THR A 1 70 ? 24.976 -2.611 -51.841 1.00 83.19 70 THR A N 1
ATOM 489 C CA . THR A 1 70 ? 25.147 -4.068 -51.771 1.00 83.19 70 THR A CA 1
ATOM 490 C C . THR A 1 70 ? 23.846 -4.686 -51.279 1.00 83.19 70 THR A C 1
ATOM 492 O O . THR A 1 70 ? 23.054 -4.005 -50.627 1.00 83.19 70 THR A O 1
ATOM 495 N N . ASP A 1 71 ? 23.616 -5.975 -51.529 1.00 79.44 71 ASP A N 1
ATOM 496 C CA . ASP A 1 71 ? 22.390 -6.653 -51.070 1.00 79.44 71 ASP A CA 1
ATOM 497 C C . ASP A 1 71 ? 22.197 -6.559 -49.541 1.00 79.44 71 ASP A C 1
ATOM 499 O O . ASP A 1 71 ? 21.074 -6.528 -49.045 1.00 79.44 71 ASP A O 1
ATOM 503 N N . GLN A 1 72 ? 23.293 -6.393 -48.790 1.00 76.19 72 GLN A N 1
ATOM 504 C CA . GLN A 1 72 ? 23.299 -6.141 -47.343 1.00 76.19 72 GLN A CA 1
ATOM 505 C C . GLN A 1 72 ? 22.626 -4.810 -46.955 1.00 76.19 72 GLN A C 1
ATOM 507 O O . GLN A 1 72 ? 22.079 -4.706 -45.862 1.00 76.19 72 GLN A O 1
ATOM 512 N N . SER A 1 73 ? 22.612 -3.802 -47.837 1.00 71.19 73 SER A N 1
ATOM 513 C CA . SER A 1 73 ? 21.930 -2.517 -47.593 1.00 71.19 73 SER A CA 1
ATOM 514 C C . SER A 1 73 ? 20.407 -2.579 -47.743 1.00 71.19 73 SER A C 1
ATOM 516 O O . SER A 1 73 ? 19.723 -1.636 -47.361 1.00 71.19 73 SER A O 1
ATOM 518 N N . PHE A 1 74 ? 19.863 -3.691 -48.243 1.00 73.56 74 PHE A N 1
ATOM 519 C CA . PHE A 1 74 ? 18.418 -3.942 -48.278 1.00 73.56 74 PHE A CA 1
ATOM 520 C C . PHE A 1 74 ? 17.942 -4.811 -47.108 1.00 73.56 74 PHE A C 1
ATOM 522 O O . PHE A 1 74 ? 16.739 -5.003 -46.929 1.00 73.56 74 PHE A O 1
ATOM 529 N N . VAL A 1 75 ? 18.870 -5.330 -46.297 1.00 82.12 75 VAL A N 1
ATOM 530 C CA . VAL A 1 75 ? 18.541 -6.067 -45.078 1.00 82.12 75 VAL A CA 1
ATOM 531 C C . VAL A 1 75 ? 18.242 -5.058 -43.972 1.00 82.12 75 VAL A C 1
ATOM 533 O O . VAL A 1 75 ? 19.085 -4.240 -43.606 1.00 82.12 75 VAL A O 1
ATOM 536 N N . GLU A 1 76 ? 17.017 -5.114 -43.450 1.00 77.88 76 GLU A N 1
ATOM 537 C CA . GLU A 1 76 ? 16.520 -4.210 -42.413 1.00 77.88 76 GLU A CA 1
ATOM 538 C C . GLU A 1 76 ? 17.421 -4.300 -41.166 1.00 77.88 76 GLU A C 1
ATOM 540 O O . GLU A 1 76 ? 17.462 -5.315 -40.470 1.00 77.88 76 GLU A O 1
ATOM 545 N N . SER A 1 77 ? 18.183 -3.236 -40.906 1.00 78.25 77 SER A N 1
ATOM 546 C CA . SER A 1 77 ? 19.144 -3.145 -39.803 1.00 78.25 77 SER A CA 1
ATOM 547 C C . SER A 1 77 ? 18.879 -1.868 -39.001 1.00 78.25 77 SER A C 1
ATOM 549 O O . SER A 1 77 ? 18.256 -0.936 -39.511 1.00 78.25 77 SER A O 1
ATOM 551 N N . PRO A 1 78 ? 19.330 -1.754 -37.739 1.00 72.38 78 PRO A N 1
ATOM 552 C CA . PRO A 1 78 ? 19.077 -0.550 -36.949 1.00 72.38 78 PRO A CA 1
ATOM 553 C C . PRO A 1 78 ? 19.640 0.737 -37.579 1.00 72.38 78 PRO A C 1
ATOM 555 O O . PRO A 1 78 ? 19.099 1.802 -37.292 1.00 72.38 78 PRO A O 1
ATOM 558 N N . ALA A 1 79 ? 20.655 0.637 -38.449 1.00 75.25 79 ALA A N 1
ATOM 559 C CA . ALA A 1 79 ? 21.230 1.757 -39.199 1.00 75.25 79 ALA A CA 1
ATOM 560 C C . ALA A 1 79 ? 20.519 2.041 -40.540 1.00 75.25 79 ALA A C 1
ATOM 562 O O . ALA A 1 79 ? 20.587 3.162 -41.037 1.00 75.25 79 ALA A O 1
ATOM 563 N N . VAL A 1 80 ? 19.827 1.052 -41.116 1.00 81.62 80 VAL A N 1
ATOM 564 C CA . VAL A 1 80 ? 19.112 1.159 -42.398 1.00 81.62 80 VAL A CA 1
ATOM 565 C C . VAL A 1 80 ? 17.641 0.819 -42.163 1.00 81.62 80 VAL A C 1
ATOM 567 O O . VAL A 1 80 ? 17.215 -0.333 -42.255 1.00 81.62 80 VAL A O 1
ATOM 570 N N . ARG A 1 81 ? 16.881 1.849 -41.776 1.00 80.88 81 ARG A N 1
ATOM 571 C CA . ARG A 1 81 ? 15.454 1.774 -41.434 1.00 80.88 81 ARG A CA 1
ATOM 572 C C . ARG A 1 81 ? 14.616 2.203 -42.633 1.00 80.88 81 ARG A C 1
ATOM 574 O O . ARG A 1 81 ? 14.840 3.279 -43.178 1.00 80.88 81 ARG A O 1
ATOM 581 N N . ASP A 1 82 ? 13.630 1.393 -43.003 1.00 82.25 82 ASP A N 1
ATOM 582 C CA . ASP A 1 82 ? 12.672 1.733 -44.058 1.00 82.25 82 ASP A CA 1
ATOM 583 C C . ASP A 1 82 ? 11.743 2.876 -43.583 1.00 82.25 82 ASP A C 1
ATOM 585 O O . ASP A 1 82 ? 10.952 2.664 -42.659 1.00 82.25 82 ASP A O 1
ATOM 589 N N . PRO A 1 83 ? 11.800 4.081 -44.186 1.00 76.12 83 PRO A N 1
ATOM 590 C CA . PRO A 1 83 ? 11.009 5.233 -43.749 1.00 76.12 83 PRO A CA 1
ATOM 591 C C . PRO A 1 83 ? 9.497 5.056 -43.964 1.00 76.12 83 PRO A C 1
ATOM 593 O O . PRO A 1 83 ? 8.708 5.836 -43.430 1.00 76.12 83 PRO A O 1
ATOM 596 N N . PHE A 1 84 ? 9.074 4.037 -44.717 1.00 77.06 84 PHE A N 1
ATOM 597 C CA . PHE A 1 84 ? 7.665 3.744 -44.973 1.00 77.06 84 PHE A CA 1
ATOM 598 C C . PHE A 1 84 ? 7.107 2.643 -44.065 1.00 77.06 84 PHE A C 1
ATOM 600 O O . PHE A 1 84 ? 5.887 2.459 -43.994 1.00 77.06 84 PHE A O 1
ATOM 607 N N . ARG A 1 85 ? 7.964 1.943 -43.311 1.00 73.44 85 ARG A N 1
ATOM 608 C CA . ARG A 1 85 ? 7.531 0.999 -42.277 1.00 73.44 85 ARG A CA 1
ATOM 609 C C . ARG A 1 85 ? 7.313 1.734 -40.961 1.00 73.44 85 ARG A C 1
ATOM 611 O O . ARG A 1 85 ? 8.207 2.351 -40.392 1.00 73.44 85 ARG A O 1
ATOM 618 N N . ARG A 1 86 ? 6.085 1.662 -40.445 1.00 63.31 86 ARG A N 1
ATOM 619 C CA . ARG A 1 86 ? 5.732 2.250 -39.147 1.00 63.31 86 ARG A CA 1
ATOM 620 C C . ARG A 1 86 ? 6.348 1.422 -38.014 1.00 63.31 86 ARG A C 1
ATOM 622 O O . ARG A 1 86 ? 5.823 0.374 -37.655 1.00 63.31 86 ARG A O 1
ATOM 629 N N . PHE A 1 87 ? 7.424 1.925 -37.408 1.00 61.34 87 PHE A N 1
ATOM 630 C CA . PHE A 1 87 ? 8.060 1.329 -36.219 1.00 61.34 87 PHE A CA 1
ATOM 631 C C . PHE A 1 87 ? 7.356 1.667 -34.894 1.00 61.34 87 PHE A C 1
ATOM 633 O O . PHE A 1 87 ? 7.821 1.277 -33.826 1.00 61.34 87 PHE A O 1
ATOM 640 N N . SER A 1 88 ? 6.218 2.364 -34.946 1.00 57.47 88 SER A N 1
ATOM 641 C CA . SER A 1 88 ? 5.452 2.833 -33.783 1.00 57.47 88 SER A CA 1
ATOM 642 C C . SER A 1 88 ? 5.029 1.716 -32.822 1.00 57.47 88 SER A C 1
ATOM 644 O O . SER A 1 88 ? 4.775 1.981 -31.654 1.00 57.47 88 SER A O 1
ATOM 646 N N . ASN A 1 89 ? 4.971 0.471 -33.297 1.00 56.22 89 ASN A N 1
ATOM 647 C CA . ASN A 1 89 ? 4.503 -0.668 -32.508 1.00 56.22 89 ASN A CA 1
ATOM 648 C C . ASN A 1 89 ? 5.637 -1.369 -31.739 1.00 56.22 89 ASN A C 1
ATOM 650 O O . ASN A 1 89 ? 5.369 -2.323 -31.016 1.00 56.22 89 ASN A O 1
ATOM 654 N N . ARG A 1 90 ? 6.892 -0.927 -31.911 1.00 50.81 90 ARG A N 1
ATOM 655 C CA . ARG A 1 90 ? 8.083 -1.512 -31.279 1.00 50.81 90 ARG A CA 1
ATOM 656 C C . ARG A 1 90 ? 8.932 -0.447 -30.592 1.00 50.81 90 ARG A C 1
ATOM 658 O O . ARG A 1 90 ? 10.156 -0.441 -30.688 1.00 50.81 90 ARG A O 1
ATOM 665 N N . ILE A 1 91 ? 8.273 0.480 -29.906 1.00 57.62 91 ILE A N 1
ATOM 666 C CA . ILE A 1 91 ? 8.894 1.054 -28.718 1.00 57.62 91 ILE A CA 1
ATOM 667 C C . ILE A 1 91 ? 8.715 -0.035 -27.672 1.00 57.62 91 ILE A C 1
ATOM 669 O O . ILE A 1 91 ? 7.683 -0.103 -27.007 1.00 57.62 91 ILE A O 1
ATOM 673 N N . ASP A 1 92 ? 9.690 -0.939 -27.598 1.00 52.09 92 ASP A N 1
ATOM 674 C CA . ASP A 1 92 ? 9.853 -1.773 -26.422 1.00 52.09 92 ASP A CA 1
ATOM 675 C C . ASP A 1 92 ? 10.160 -0.778 -25.303 1.00 52.09 92 ASP A C 1
ATOM 677 O O . ASP A 1 92 ? 11.303 -0.371 -25.098 1.00 52.09 92 ASP A O 1
ATOM 681 N N . ILE A 1 93 ? 9.115 -0.268 -24.647 1.00 54.72 93 ILE A N 1
ATOM 682 C CA . ILE A 1 93 ? 9.274 0.399 -23.368 1.00 54.72 93 ILE A CA 1
ATOM 683 C C . ILE A 1 93 ? 9.815 -0.724 -22.501 1.00 54.72 93 ILE A C 1
ATOM 685 O O . ILE A 1 93 ? 9.049 -1.573 -22.042 1.00 54.72 93 ILE A O 1
ATOM 689 N N . ILE A 1 94 ? 11.140 -0.775 -22.351 1.00 51.12 94 ILE A N 1
ATOM 690 C CA . ILE A 1 94 ? 11.834 -1.627 -21.393 1.00 51.12 94 ILE A CA 1
ATOM 691 C C . ILE A 1 94 ? 11.454 -1.069 -20.022 1.00 51.12 94 ILE A C 1
ATOM 693 O O . ILE A 1 94 ? 12.226 -0.423 -19.327 1.00 51.12 94 ILE A O 1
ATOM 697 N N . THR A 1 95 ? 10.189 -1.258 -19.667 1.00 54.16 95 THR A N 1
ATOM 698 C CA . THR A 1 95 ? 9.724 -1.183 -18.306 1.00 54.16 95 THR A CA 1
ATOM 699 C C . THR A 1 95 ? 10.288 -2.458 -17.734 1.00 54.16 95 THR A C 1
ATOM 701 O O . THR A 1 95 ? 9.759 -3.532 -18.024 1.00 54.16 95 THR A O 1
ATOM 704 N N . THR A 1 96 ? 11.424 -2.366 -17.041 1.00 56.31 96 THR A N 1
ATOM 705 C CA . THR A 1 96 ? 11.933 -3.458 -16.211 1.00 56.31 96 THR A CA 1
ATOM 706 C C . THR A 1 96 ? 10.739 -3.982 -15.434 1.00 56.31 96 THR A C 1
ATOM 708 O O . THR A 1 96 ? 10.220 -3.292 -14.558 1.00 56.31 96 THR A O 1
ATOM 711 N N . THR A 1 97 ? 10.195 -5.112 -15.881 1.00 55.22 97 THR A N 1
ATOM 712 C CA . THR A 1 97 ? 8.889 -5.566 -15.425 1.00 55.22 97 THR A CA 1
ATOM 713 C C . THR A 1 97 ? 9.157 -6.179 -14.071 1.00 55.22 97 THR A C 1
ATOM 715 O O . THR A 1 97 ? 9.616 -7.315 -13.980 1.00 55.22 97 THR A O 1
ATOM 718 N N . ASP A 1 98 ? 9.006 -5.369 -13.028 1.00 64.75 98 ASP A N 1
ATOM 719 C CA . ASP A 1 98 ? 9.131 -5.807 -11.650 1.00 64.75 98 ASP A CA 1
ATOM 720 C C . ASP A 1 98 ? 8.084 -6.908 -11.446 1.00 64.75 98 ASP A C 1
ATOM 722 O O . ASP A 1 98 ? 6.885 -6.647 -11.377 1.00 64.75 98 ASP A O 1
ATOM 726 N N . SER A 1 99 ? 8.519 -8.170 -11.453 1.00 66.81 99 SER A N 1
ATOM 727 C CA . SER A 1 99 ? 7.657 -9.362 -11.516 1.00 66.81 99 SER A CA 1
ATOM 728 C C . SER A 1 99 ? 6.948 -9.667 -10.193 1.00 66.81 99 SER A C 1
ATOM 730 O O . SER A 1 99 ? 6.516 -10.792 -9.932 1.00 66.81 99 SER A O 1
ATOM 732 N N . ARG A 1 100 ? 6.841 -8.666 -9.321 1.00 85.00 100 ARG A N 1
ATOM 733 C CA . ARG A 1 100 ? 6.233 -8.789 -8.003 1.00 85.00 100 ARG A CA 1
ATOM 734 C C . ARG A 1 100 ? 4.738 -9.032 -8.155 1.00 85.00 100 ARG A C 1
ATOM 736 O O . ARG A 1 100 ? 4.080 -8.505 -9.048 1.00 85.00 100 ARG A O 1
ATOM 743 N N . ALA A 1 101 ? 4.184 -9.822 -7.242 1.00 91.88 101 ALA A N 1
ATOM 744 C CA . ALA A 1 101 ? 2.744 -10.005 -7.150 1.00 91.88 101 ALA A CA 1
ATOM 745 C C . ALA A 1 101 ? 2.104 -8.695 -6.660 1.00 91.88 101 ALA A C 1
ATOM 747 O O . ALA A 1 101 ? 2.075 -8.412 -5.460 1.00 91.88 101 ALA A O 1
ATOM 748 N N . VAL A 1 102 ? 1.643 -7.874 -7.604 1.00 94.81 102 VAL A N 1
ATOM 749 C CA . VAL A 1 102 ? 0.985 -6.593 -7.334 1.00 94.81 102 VAL A CA 1
ATOM 750 C C . VAL A 1 102 ? -0.516 -6.808 -7.236 1.00 94.81 102 VAL A C 1
ATOM 752 O O . VAL A 1 102 ? -1.154 -7.358 -8.133 1.00 94.81 102 VAL A O 1
ATOM 755 N N . VAL A 1 103 ? -1.092 -6.333 -6.140 1.00 96.56 103 VAL A N 1
ATOM 756 C CA . VAL A 1 103 ? -2.529 -6.364 -5.897 1.00 96.56 103 VAL A CA 1
ATOM 757 C C . VAL A 1 103 ? -3.172 -5.092 -6.445 1.00 96.56 103 VAL A C 1
ATOM 759 O O . VAL A 1 103 ? -2.642 -3.999 -6.284 1.00 96.56 103 VAL A O 1
ATOM 762 N N . LEU A 1 104 ? -4.332 -5.220 -7.096 1.00 96.56 104 LEU A N 1
ATOM 763 C CA . LEU A 1 104 ? -5.066 -4.094 -7.696 1.00 96.56 104 LEU A CA 1
ATOM 764 C C . LEU A 1 104 ? -4.223 -3.235 -8.675 1.00 96.56 104 LEU A C 1
ATOM 766 O O . LEU A 1 104 ? -4.260 -2.008 -8.593 1.00 96.56 104 LEU A O 1
ATOM 770 N N . PRO A 1 105 ? -3.505 -3.825 -9.655 1.00 95.81 105 PRO A N 1
ATOM 771 C CA . PRO A 1 105 ? -2.585 -3.084 -10.533 1.00 95.81 105 PRO A CA 1
ATOM 772 C C . PRO A 1 105 ? -3.274 -2.056 -11.449 1.00 95.81 105 PRO A C 1
ATOM 774 O O . PRO A 1 105 ? -2.613 -1.235 -12.082 1.00 95.81 105 PRO A O 1
ATOM 777 N N . ARG A 1 106 ? -4.606 -2.110 -11.559 1.00 96.12 106 ARG A N 1
ATOM 778 C CA . ARG A 1 106 ? -5.402 -1.244 -12.439 1.00 96.12 106 ARG A CA 1
ATOM 779 C C . ARG A 1 106 ? -5.757 0.104 -11.810 1.00 96.12 106 ARG A C 1
ATOM 781 O O . ARG A 1 106 ? -6.036 1.035 -12.559 1.00 96.12 106 ARG A O 1
ATOM 788 N N . PHE A 1 107 ? -5.749 0.201 -10.483 1.00 97.31 107 PHE A N 1
ATOM 789 C CA . PHE A 1 107 ? -6.276 1.354 -9.750 1.00 97.31 107 PHE A CA 1
ATOM 790 C C . PHE A 1 107 ? -5.156 2.169 -9.118 1.00 97.31 107 PHE A C 1
ATOM 792 O O . PHE A 1 107 ? -4.153 1.618 -8.662 1.00 97.31 107 PHE A O 1
ATOM 799 N N . ALA A 1 108 ? -5.312 3.489 -9.094 1.00 96.19 108 ALA A N 1
ATOM 800 C CA . ALA A 1 108 ? -4.398 4.357 -8.363 1.00 96.19 108 ALA A CA 1
ATOM 801 C C . ALA A 1 108 ? -4.648 4.253 -6.851 1.00 96.19 108 ALA A C 1
ATOM 803 O O . ALA A 1 108 ? -5.732 3.878 -6.410 1.00 96.19 108 ALA A O 1
ATOM 804 N N . LEU A 1 109 ? -3.648 4.614 -6.047 1.00 95.44 109 LEU A N 1
ATOM 805 C CA . LEU A 1 109 ? -3.756 4.559 -4.588 1.00 95.44 109 LEU A CA 1
ATOM 806 C C . LEU A 1 109 ? -4.874 5.473 -4.054 1.00 95.44 109 LEU A C 1
ATOM 808 O O . LEU A 1 109 ? -5.584 5.096 -3.127 1.00 95.44 109 LEU A O 1
ATOM 812 N N . ASP A 1 110 ? -5.071 6.626 -4.698 1.00 95.81 110 ASP A N 1
ATOM 813 C CA . ASP A 1 110 ? -6.067 7.643 -4.327 1.00 95.81 110 ASP A CA 1
ATOM 814 C C . ASP A 1 110 ? -7.513 7.211 -4.634 1.00 95.81 110 ASP A C 1
ATOM 816 O O . ASP A 1 110 ? -8.476 7.771 -4.110 1.00 95.81 110 ASP A O 1
ATOM 820 N N . GLU A 1 111 ? -7.677 6.201 -5.488 1.00 96.75 111 GLU A N 1
ATOM 821 C CA . GLU A 1 111 ? -8.975 5.621 -5.835 1.00 96.75 111 GLU A CA 1
ATOM 822 C C . GLU A 1 111 ? -9.420 4.557 -4.821 1.00 96.75 111 GLU A C 1
ATOM 824 O O . GLU A 1 111 ? -10.599 4.195 -4.771 1.00 96.75 111 GLU A O 1
ATOM 829 N N . LEU A 1 112 ? -8.486 4.051 -4.010 1.00 97.00 112 LEU A N 1
ATOM 830 C CA . LEU A 1 112 ? -8.758 3.037 -3.003 1.00 97.00 112 LEU A CA 1
ATOM 831 C C . LEU A 1 112 ? -9.342 3.679 -1.749 1.00 97.00 112 LEU A C 1
ATOM 833 O O . LEU A 1 112 ? -8.829 4.660 -1.216 1.00 97.00 112 LEU A O 1
ATOM 837 N N . ARG A 1 113 ? -10.407 3.077 -1.224 1.00 97.12 113 ARG A N 1
ATOM 838 C CA . ARG A 1 113 ? -11.051 3.522 0.014 1.00 97.12 113 ARG A CA 1
ATOM 839 C C . ARG A 1 113 ? -10.824 2.507 1.118 1.00 97.12 113 ARG A C 1
ATOM 841 O O . ARG A 1 113 ? -11.169 1.339 0.963 1.00 97.12 113 ARG A O 1
ATOM 848 N N . LEU A 1 114 ? -10.279 2.946 2.250 1.00 97.12 114 LEU A N 1
ATOM 849 C CA . LEU A 1 114 ? -10.145 2.097 3.432 1.00 97.12 114 LEU A CA 1
ATOM 850 C C . LEU A 1 114 ? -11.524 1.869 4.068 1.00 97.12 114 LEU A C 1
ATOM 852 O O . LEU A 1 114 ? -12.180 2.824 4.481 1.00 97.12 114 LEU A O 1
ATOM 856 N N . VAL A 1 115 ? -11.956 0.607 4.140 1.00 96.50 115 VAL A N 1
ATOM 857 C CA . VAL A 1 115 ? -13.264 0.209 4.692 1.00 96.50 115 VAL A CA 1
ATOM 858 C C . VAL A 1 115 ? -13.136 -0.260 6.130 1.00 96.50 115 VAL A C 1
ATOM 860 O O . VAL A 1 115 ? -13.927 0.132 6.980 1.00 96.50 115 VAL A O 1
ATOM 863 N N . ALA A 1 116 ? -12.147 -1.108 6.406 1.00 96.38 116 ALA A N 1
ATOM 864 C CA . ALA A 1 116 ? -11.951 -1.681 7.728 1.00 96.38 116 ALA A CA 1
ATOM 865 C C . ALA A 1 116 ? -10.468 -1.933 7.997 1.00 96.38 116 ALA A C 1
ATOM 867 O O . ALA A 1 116 ? -9.692 -2.204 7.082 1.00 96.38 116 ALA A O 1
ATOM 868 N N . VAL A 1 117 ? -10.089 -1.901 9.271 1.00 97.00 117 VAL A N 1
ATOM 869 C CA . VAL A 1 117 ? -8.839 -2.495 9.748 1.00 97.00 117 VAL A CA 1
ATOM 870 C C . VAL A 1 117 ? -9.226 -3.596 10.714 1.00 97.00 117 VAL A C 1
ATOM 872 O O . VAL A 1 117 ? -9.897 -3.343 11.712 1.00 97.00 117 VAL A O 1
ATOM 875 N N . VAL A 1 118 ? -8.840 -4.822 10.385 1.00 96.38 118 VAL A N 1
ATOM 876 C CA . VAL A 1 118 ? -9.190 -5.994 11.175 1.00 96.38 118 VAL A CA 1
ATOM 877 C C . VAL A 1 118 ? -8.064 -6.289 12.152 1.00 96.38 118 VAL A C 1
ATOM 879 O O . VAL A 1 118 ? -6.890 -6.403 11.786 1.00 96.38 118 VAL A O 1
ATOM 882 N N . LEU A 1 119 ? -8.459 -6.390 13.415 1.00 95.75 119 LEU A N 1
ATOM 883 C CA . LEU A 1 119 ? -7.605 -6.654 14.564 1.00 95.75 119 LEU A CA 1
ATOM 884 C C . LEU A 1 119 ? -7.968 -8.026 15.139 1.00 95.75 119 LEU A C 1
ATOM 886 O O . LEU A 1 119 ? -9.103 -8.473 14.994 1.00 95.75 119 LEU A O 1
ATOM 890 N N . GLY A 1 120 ? -7.017 -8.693 15.792 1.00 90.25 120 GLY A N 1
ATOM 891 C CA . GLY A 1 120 ? -7.231 -10.010 16.415 1.00 90.25 120 GLY A CA 1
ATOM 892 C C . GLY A 1 120 ? -6.253 -11.096 15.967 1.00 90.25 120 GLY A C 1
ATOM 893 O O . GLY A 1 120 ? -6.235 -12.175 16.548 1.00 90.25 120 GLY A O 1
ATOM 894 N N . THR A 1 121 ? -5.415 -10.808 14.973 1.00 91.06 121 THR A N 1
ATOM 895 C CA . THR A 1 121 ? -4.284 -11.648 14.553 1.00 91.06 121 THR A CA 1
ATOM 896 C C . THR A 1 121 ? -2.956 -11.004 14.946 1.00 91.06 121 THR A C 1
ATOM 898 O O . THR A 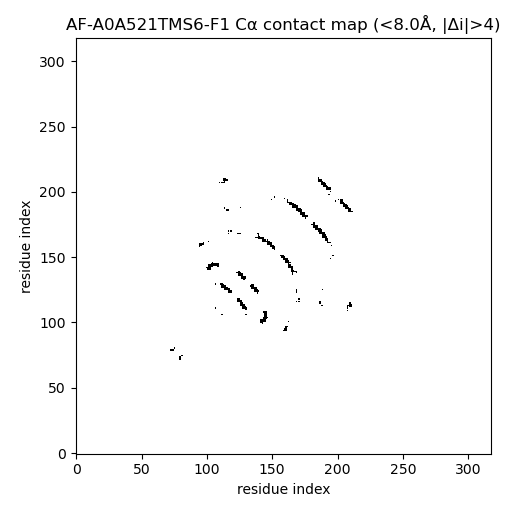1 121 ? -2.898 -9.793 15.157 1.00 91.06 121 THR A O 1
ATOM 901 N N . ASP A 1 122 ? -1.870 -11.786 14.971 1.00 93.00 122 ASP A N 1
ATOM 902 C CA . ASP A 1 122 ? -0.511 -11.281 15.255 1.00 93.00 122 ASP A CA 1
ATOM 903 C C . ASP A 1 122 ? -0.062 -10.178 14.281 1.00 93.00 122 ASP A C 1
ATOM 905 O O . ASP A 1 122 ? 0.817 -9.372 14.577 1.00 93.00 122 ASP A O 1
ATOM 909 N N . SER A 1 123 ? -0.668 -10.136 13.093 1.00 94.50 123 SER A N 1
ATOM 910 C CA . SER A 1 123 ? -0.460 -9.093 12.092 1.00 94.50 123 SER A CA 1
ATOM 911 C C . SER A 1 123 ? -1.804 -8.492 11.682 1.00 94.50 123 SER A C 1
ATOM 913 O O . SER A 1 123 ? -2.627 -9.232 11.131 1.00 94.50 123 SER A O 1
ATOM 915 N N . PRO A 1 124 ? -2.051 -7.191 11.925 1.00 96.00 124 PRO A N 1
ATOM 916 C CA . PRO A 1 124 ? -3.275 -6.537 11.481 1.00 96.00 124 PRO A CA 1
ATOM 917 C C . PRO A 1 124 ? -3.325 -6.487 9.952 1.00 96.00 124 PRO A C 1
ATOM 919 O O . PRO A 1 124 ? -2.291 -6.404 9.283 1.00 96.00 124 PRO A O 1
ATOM 922 N N . TYR A 1 125 ? -4.534 -6.519 9.400 1.00 97.19 125 TYR A N 1
ATOM 923 C CA . TYR A 1 125 ? -4.767 -6.389 7.965 1.00 97.19 125 TYR A CA 1
ATOM 924 C C . TYR A 1 125 ? -5.859 -5.362 7.685 1.00 97.19 125 TYR A C 1
ATOM 926 O O . TYR A 1 125 ? -6.750 -5.129 8.501 1.00 97.19 125 TYR A O 1
ATOM 934 N N . ALA A 1 126 ? -5.768 -4.722 6.528 1.00 97.94 126 ALA A N 1
ATOM 935 C CA . ALA A 1 126 ? -6.699 -3.694 6.098 1.00 97.94 126 ALA A CA 1
ATOM 936 C C . ALA A 1 126 ? -7.601 -4.237 4.992 1.00 97.94 126 ALA A C 1
ATOM 938 O O . ALA A 1 126 ? -7.144 -4.979 4.129 1.00 97.94 126 ALA A O 1
ATOM 939 N N . MET A 1 127 ? -8.871 -3.853 4.996 1.00 97.75 127 MET A N 1
ATOM 940 C CA . MET A 1 127 ? -9.799 -4.102 3.903 1.00 97.75 127 MET A CA 1
ATOM 941 C C . MET A 1 127 ? -9.995 -2.798 3.140 1.00 97.75 127 MET A C 1
ATOM 943 O O . MET A 1 127 ? -10.506 -1.819 3.689 1.00 97.75 127 MET A O 1
ATOM 947 N N . VAL A 1 128 ? -9.578 -2.788 1.880 1.00 97.88 128 VAL A N 1
ATOM 948 C CA . VAL A 1 128 ? -9.760 -1.656 0.969 1.00 97.88 128 VAL A CA 1
ATOM 949 C C . VAL A 1 128 ? -10.816 -1.992 -0.067 1.00 97.88 128 VAL A C 1
ATOM 951 O O . VAL A 1 128 ? -10.985 -3.151 -0.434 1.00 97.88 128 VAL A O 1
ATOM 954 N N . LYS A 1 129 ? -11.526 -0.978 -0.543 1.00 97.88 129 LYS A N 1
ATOM 955 C CA . LYS A 1 129 ? -12.502 -1.079 -1.620 1.00 97.88 129 LYS A CA 1
ATOM 956 C C . LYS A 1 129 ? -11.999 -0.283 -2.809 1.00 97.88 129 LYS A C 1
ATOM 958 O O . LYS A 1 129 ? -11.570 0.858 -2.642 1.00 97.88 129 LYS A O 1
ATOM 963 N N . ASP A 1 130 ? -12.036 -0.890 -3.981 1.00 97.56 130 ASP A N 1
ATOM 964 C CA . ASP A 1 130 ? -11.703 -0.222 -5.232 1.00 97.56 130 ASP A CA 1
ATOM 965 C C . ASP A 1 130 ? -12.923 0.557 -5.791 1.00 97.56 130 ASP A C 1
ATOM 967 O O . ASP A 1 130 ? -14.038 0.456 -5.258 1.00 97.56 130 ASP A O 1
ATOM 971 N N . PRO A 1 131 ? -12.760 1.331 -6.880 1.00 97.56 131 PRO A N 1
ATOM 972 C CA . PRO A 1 131 ? -13.875 2.010 -7.546 1.00 97.56 131 PRO A CA 1
ATOM 973 C C . PRO A 1 131 ? -14.968 1.068 -8.061 1.00 97.56 131 PRO A C 1
ATOM 975 O O . PRO A 1 131 ? -16.111 1.491 -8.227 1.00 97.56 131 PRO A O 1
ATOM 978 N N . THR A 1 132 ? -14.643 -0.207 -8.301 1.00 97.75 132 THR A N 1
ATOM 979 C CA . THR A 1 132 ? -15.617 -1.222 -8.735 1.00 97.75 132 THR A CA 1
ATOM 980 C C . THR A 1 132 ? -16.434 -1.795 -7.582 1.00 97.75 132 THR A C 1
ATOM 982 O O . THR A 1 132 ? -17.335 -2.601 -7.799 1.00 97.75 132 THR A O 1
ATOM 985 N N . ASN A 1 133 ? -16.192 -1.310 -6.363 1.00 97.25 133 ASN A N 1
ATOM 986 C CA . ASN A 1 133 ? -16.796 -1.763 -5.123 1.00 97.25 133 ASN A CA 1
ATOM 987 C C . ASN A 1 133 ? -16.367 -3.170 -4.665 1.00 97.25 133 ASN A C 1
ATOM 989 O O . ASN A 1 133 ? -16.951 -3.691 -3.712 1.00 97.25 133 ASN A O 1
ATOM 993 N N . ALA A 1 134 ? -15.328 -3.748 -5.263 1.00 97.56 134 ALA A N 1
ATOM 994 C CA . ALA A 1 134 ? -14.701 -4.979 -4.819 1.00 97.56 134 ALA A CA 1
ATOM 995 C C . ALA A 1 134 ? -13.808 -4.727 -3.592 1.00 97.56 134 ALA A C 1
ATOM 997 O O . ALA A 1 134 ? -12.955 -3.837 -3.566 1.00 97.56 134 ALA A O 1
ATOM 998 N N . GLY A 1 135 ? -14.015 -5.526 -2.544 1.00 97.31 135 GLY A N 1
ATOM 999 C CA . GLY A 1 135 ? -13.204 -5.495 -1.329 1.00 97.31 135 GLY A CA 1
ATOM 1000 C C . GLY A 1 135 ? -11.958 -6.368 -1.465 1.00 97.31 135 GLY A C 1
ATOM 1001 O O . GLY A 1 135 ? -12.058 -7.529 -1.846 1.00 97.31 135 GLY A O 1
ATOM 1002 N N . THR A 1 136 ? -10.789 -5.835 -1.120 1.00 98.12 136 THR A N 1
ATOM 1003 C CA . THR A 1 136 ? -9.509 -6.554 -1.125 1.00 98.12 136 THR A CA 1
ATOM 1004 C C . THR A 1 136 ? -8.818 -6.432 0.225 1.00 98.12 136 THR A C 1
ATOM 1006 O O . THR A 1 136 ? -8.830 -5.371 0.850 1.00 98.12 136 THR A O 1
ATOM 1009 N N . ILE A 1 137 ? -8.196 -7.521 0.679 1.00 97.69 137 ILE A N 1
ATOM 1010 C CA . ILE A 1 137 ? -7.437 -7.550 1.929 1.00 97.69 137 ILE A CA 1
ATOM 1011 C C . ILE A 1 137 ? -5.970 -7.225 1.645 1.00 97.69 137 ILE A C 1
ATOM 1013 O O . ILE A 1 137 ? -5.329 -7.874 0.821 1.00 97.69 137 ILE A O 1
ATOM 1017 N N . LEU A 1 138 ? -5.432 -6.253 2.375 1.00 97.88 138 LEU A N 1
ATOM 1018 C CA . LEU A 1 138 ? -4.041 -5.831 2.330 1.00 97.88 138 LEU A CA 1
ATOM 1019 C C . LEU A 1 138 ? -3.326 -6.168 3.635 1.00 97.88 138 LEU A C 1
ATOM 1021 O O . LEU A 1 138 ? -3.836 -5.938 4.734 1.00 97.88 138 LEU A O 1
ATOM 1025 N N . ARG A 1 139 ? -2.100 -6.671 3.503 1.00 97.75 139 ARG A N 1
ATOM 1026 C CA . ARG A 1 139 ? -1.177 -6.957 4.603 1.00 97.75 139 ARG A CA 1
ATOM 1027 C C . ARG A 1 139 ? 0.085 -6.125 4.438 1.00 97.75 139 ARG A C 1
ATOM 1029 O O . ARG A 1 139 ? 0.438 -5.727 3.327 1.00 97.75 139 ARG A O 1
ATOM 1036 N N . ARG A 1 140 ? 0.794 -5.905 5.545 1.00 97.19 140 ARG A N 1
ATOM 1037 C CA . ARG A 1 140 ? 2.106 -5.256 5.524 1.00 97.19 140 ARG A CA 1
ATOM 1038 C C . ARG A 1 140 ? 3.051 -5.987 4.565 1.00 97.19 140 ARG A C 1
ATOM 1040 O O . ARG A 1 140 ? 3.143 -7.210 4.584 1.00 97.19 140 ARG A O 1
ATOM 1047 N N . GLY A 1 141 ? 3.758 -5.215 3.749 1.00 96.50 141 GLY A N 1
ATOM 1048 C CA . GLY A 1 141 ? 4.736 -5.688 2.781 1.00 96.50 141 GLY A CA 1
ATOM 1049 C C . GLY A 1 141 ? 4.180 -6.028 1.398 1.00 96.50 141 GLY A C 1
ATOM 1050 O O . GLY A 1 141 ? 4.987 -6.247 0.499 1.00 96.50 141 GLY A O 1
ATOM 1051 N N . MET A 1 142 ? 2.855 -6.049 1.209 1.00 97.19 142 MET A N 1
ATOM 1052 C CA . MET A 1 142 ? 2.239 -6.298 -0.100 1.00 97.19 142 MET A CA 1
ATOM 1053 C C . MET A 1 142 ? 2.421 -5.107 -1.041 1.00 97.19 142 MET A C 1
ATOM 1055 O O . MET A 1 142 ? 2.380 -3.961 -0.594 1.00 97.19 142 MET A O 1
ATOM 1059 N N . TYR A 1 143 ? 2.573 -5.385 -2.336 1.00 97.00 143 TYR A N 1
ATOM 1060 C CA . TYR A 1 143 ? 2.598 -4.363 -3.380 1.00 97.00 143 TYR A CA 1
ATOM 1061 C C . TYR A 1 143 ? 1.194 -4.101 -3.903 1.00 97.00 143 TYR A C 1
ATOM 1063 O O . TYR A 1 143 ? 0.404 -5.034 -4.064 1.00 97.00 143 TYR A O 1
ATOM 1071 N N . VAL A 1 144 ? 0.879 -2.835 -4.146 1.00 97.00 144 VAL A N 1
ATOM 1072 C CA . VAL A 1 144 ? -0.485 -2.389 -4.417 1.00 97.00 144 VAL A CA 1
ATOM 1073 C C . VAL A 1 144 ? -0.536 -1.280 -5.450 1.00 97.00 144 VAL A C 1
ATOM 1075 O O . VAL A 1 144 ? 0.347 -0.426 -5.518 1.00 97.00 144 VAL A O 1
ATOM 1078 N N . GLY A 1 145 ? -1.632 -1.274 -6.201 1.00 95.62 145 GLY A N 1
ATOM 1079 C CA . GLY A 1 145 ? -1.987 -0.188 -7.097 1.00 95.62 145 GLY A CA 1
ATOM 1080 C C . GLY A 1 145 ? -1.192 -0.166 -8.400 1.00 95.62 145 GLY A C 1
ATOM 1081 O O . GLY A 1 145 ? -0.295 -0.974 -8.663 1.00 95.62 145 GLY A O 1
ATOM 1082 N N . ARG A 1 146 ? -1.554 0.801 -9.238 1.00 94.69 146 ARG A N 1
ATOM 1083 C CA . ARG A 1 146 ? -0.898 1.093 -10.508 1.00 94.69 146 ARG A CA 1
ATOM 1084 C C . ARG A 1 146 ? 0.537 1.563 -10.279 1.00 94.69 146 ARG A C 1
ATOM 1086 O O . ARG A 1 146 ? 0.799 2.359 -9.379 1.00 94.69 146 ARG A O 1
ATOM 1093 N N . GLN A 1 147 ? 1.444 1.098 -11.136 1.00 92.81 147 GLN A N 1
ATOM 1094 C CA . GLN A 1 147 ? 2.831 1.557 -11.146 1.00 92.81 147 GLN A CA 1
ATOM 1095 C C . GLN A 1 147 ? 2.918 3.065 -11.411 1.00 92.81 147 GLN A C 1
ATOM 1097 O O . GLN A 1 147 ? 2.220 3.595 -12.281 1.00 92.81 147 GLN A O 1
ATOM 1102 N N . GLU A 1 148 ? 3.799 3.744 -10.686 1.00 90.62 148 GLU A N 1
ATOM 1103 C CA . GLU A 1 148 ? 4.179 5.125 -10.962 1.00 90.62 148 GLU A CA 1
ATOM 1104 C C . GLU A 1 148 ? 5.521 5.138 -11.690 1.00 90.62 148 GLU A C 1
ATOM 1106 O O . GLU A 1 148 ? 6.460 4.451 -11.293 1.00 90.62 148 GLU A O 1
ATOM 1111 N N . ILE A 1 149 ? 5.602 5.910 -12.772 1.00 90.00 149 ILE A N 1
ATOM 1112 C CA . ILE A 1 149 ? 6.822 6.028 -13.569 1.00 90.00 149 ILE A CA 1
ATOM 1113 C C . ILE A 1 149 ? 7.637 7.193 -13.015 1.00 90.00 149 ILE A C 1
ATOM 1115 O O . ILE A 1 149 ? 7.228 8.351 -13.119 1.00 90.00 149 ILE A O 1
ATOM 1119 N N . ILE A 1 150 ? 8.787 6.882 -12.429 1.00 89.31 150 ILE A N 1
ATOM 1120 C CA . ILE A 1 150 ? 9.771 7.864 -11.993 1.00 89.31 150 ILE A CA 1
ATOM 1121 C C . ILE A 1 150 ? 10.716 8.113 -13.163 1.00 89.31 150 ILE A C 1
ATOM 1123 O O . ILE A 1 150 ? 11.463 7.227 -13.586 1.00 89.31 150 ILE A O 1
ATOM 1127 N N . ARG A 1 151 ? 10.657 9.337 -13.691 1.00 88.69 151 ARG A N 1
ATOM 1128 C CA . ARG A 1 151 ? 11.539 9.796 -14.762 1.00 88.69 151 ARG A CA 1
ATOM 1129 C C . ARG A 1 151 ? 12.799 10.383 -14.162 1.00 88.69 151 ARG A C 1
ATOM 1131 O O . ARG A 1 151 ? 12.737 11.274 -13.316 1.00 88.69 151 ARG A O 1
ATOM 1138 N N . SER A 1 152 ? 13.945 9.923 -14.633 1.00 85.44 152 SER A N 1
ATOM 1139 C CA . SER A 1 152 ? 15.210 10.585 -14.350 1.00 85.44 152 SER A CA 1
ATOM 1140 C C . SER A 1 152 ? 15.294 11.905 -15.113 1.00 85.44 152 SER A C 1
ATOM 1142 O O . SER A 1 152 ? 15.052 11.951 -16.314 1.00 85.44 152 SER A O 1
ATOM 1144 N N . ASN A 1 153 ? 15.717 12.965 -14.437 1.00 82.12 153 ASN A N 1
ATOM 1145 C CA . ASN A 1 153 ? 15.999 14.268 -15.044 1.00 82.12 153 ASN A CA 1
ATOM 1146 C C . ASN A 1 153 ? 17.332 14.323 -15.819 1.00 82.12 153 ASN A C 1
ATOM 1148 O O . ASN A 1 153 ? 17.663 15.360 -16.385 1.00 82.12 153 ASN A O 1
ATOM 1152 N N . VAL A 1 154 ? 18.105 13.235 -15.826 1.00 83.62 154 VAL A N 1
ATOM 1153 C CA . VAL A 1 154 ? 19.376 13.130 -16.548 1.00 83.62 154 VAL A CA 1
ATOM 1154 C C . VAL A 1 154 ? 19.109 12.590 -17.951 1.00 83.62 154 VAL A C 1
ATOM 1156 O O . VAL A 1 154 ? 18.479 11.542 -18.105 1.00 83.62 154 VAL A O 1
ATOM 1159 N N . GLU A 1 155 ? 19.594 13.308 -18.962 1.00 83.88 155 GLU A N 1
ATOM 1160 C CA . GLU A 1 155 ? 19.440 12.952 -20.372 1.00 83.88 155 GLU A CA 1
ATOM 1161 C C . GLU A 1 155 ? 20.005 11.546 -20.643 1.00 83.88 155 GLU A C 1
ATOM 1163 O O . GLU A 1 155 ? 21.150 11.243 -20.311 1.00 83.88 155 GLU A O 1
ATOM 1168 N N . GLY A 1 156 ? 19.169 10.661 -21.196 1.00 76.81 156 GLY A N 1
ATOM 1169 C CA . GLY A 1 156 ? 19.550 9.292 -21.558 1.00 76.81 156 GLY A CA 1
ATOM 1170 C C . GLY A 1 156 ? 19.382 8.210 -20.480 1.00 76.81 156 GLY A C 1
ATOM 1171 O O . GLY A 1 156 ? 19.754 7.066 -20.741 1.00 76.81 156 GLY A O 1
ATOM 1172 N N . ARG A 1 157 ? 18.822 8.499 -19.293 1.00 76.69 157 ARG A N 1
ATOM 1173 C CA . ARG A 1 157 ? 18.480 7.435 -18.324 1.00 76.69 157 ARG A CA 1
ATOM 1174 C C . ARG A 1 157 ? 17.119 6.789 -18.613 1.00 76.69 157 ARG A C 1
ATOM 1176 O O . ARG A 1 157 ? 16.225 7.384 -19.206 1.00 76.69 157 ARG A O 1
ATOM 1183 N N . THR A 1 158 ? 16.997 5.545 -18.158 1.00 83.38 158 THR A N 1
ATOM 1184 C CA . THR A 1 158 ? 15.788 4.718 -18.228 1.00 83.38 158 THR A CA 1
ATOM 1185 C C . THR A 1 158 ? 14.722 5.210 -17.246 1.00 83.38 158 THR A C 1
ATOM 1187 O O . THR A 1 158 ? 15.036 5.562 -16.110 1.00 83.38 158 THR A O 1
ATOM 1190 N N . ASP A 1 159 ? 13.461 5.190 -17.671 1.00 87.31 159 ASP A N 1
ATOM 1191 C CA . ASP A 1 159 ? 12.301 5.408 -16.805 1.00 87.31 159 ASP A CA 1
ATOM 1192 C C . ASP A 1 159 ? 12.075 4.190 -15.895 1.00 87.31 159 ASP A C 1
ATOM 1194 O O . ASP A 1 159 ? 12.106 3.045 -16.353 1.00 87.31 159 ASP A O 1
ATOM 1198 N N . TYR A 1 160 ? 11.807 4.421 -14.607 1.00 87.56 160 TYR A N 1
ATOM 1199 C CA . TYR A 1 160 ? 11.584 3.345 -13.638 1.00 87.56 160 TYR A CA 1
ATOM 1200 C C . TYR A 1 160 ? 10.110 3.255 -13.265 1.00 87.56 160 TYR A C 1
ATOM 1202 O O . TYR A 1 160 ? 9.549 4.194 -12.702 1.00 87.56 160 TYR A O 1
ATOM 1210 N N . ALA A 1 161 ? 9.482 2.113 -13.535 1.00 90.31 161 ALA A N 1
ATOM 1211 C CA . ALA A 1 161 ? 8.172 1.804 -12.978 1.00 90.31 161 ALA A CA 1
ATOM 1212 C C . ALA A 1 161 ? 8.330 1.294 -11.546 1.00 90.31 161 ALA A C 1
ATOM 1214 O O . ALA A 1 161 ? 9.039 0.319 -11.300 1.00 90.31 161 ALA A O 1
ATOM 1215 N N . VAL A 1 162 ? 7.669 1.959 -10.603 1.00 91.62 162 VAL A N 1
ATOM 1216 C CA . VAL A 1 162 ? 7.749 1.631 -9.182 1.00 91.62 162 VAL A CA 1
ATOM 1217 C C . VAL A 1 162 ? 6.350 1.432 -8.619 1.00 91.62 162 VAL A C 1
ATOM 121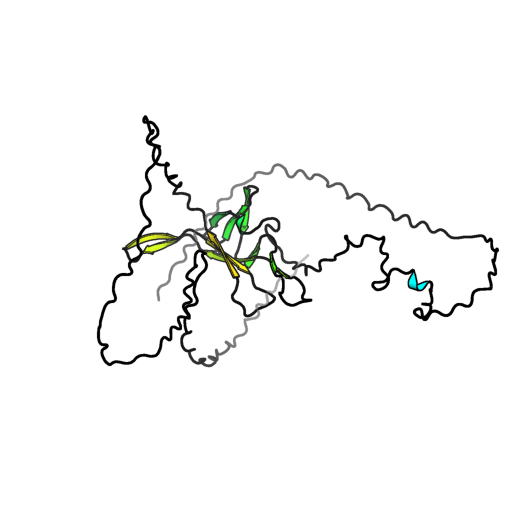9 O O . VAL A 1 162 ? 5.432 2.209 -8.887 1.00 91.62 162 VAL A O 1
ATOM 1222 N N . HIS A 1 163 ? 6.195 0.389 -7.812 1.00 93.81 163 HIS A N 1
ATOM 1223 C CA . HIS A 1 163 ? 4.950 0.074 -7.125 1.00 93.81 163 HIS A CA 1
ATOM 1224 C C . HIS A 1 163 ? 4.928 0.629 -5.702 1.00 93.81 163 HIS A C 1
ATOM 1226 O O . HIS A 1 163 ? 5.964 0.761 -5.050 1.00 93.81 163 HIS A O 1
ATOM 1232 N N . TRP A 1 164 ? 3.723 0.895 -5.203 1.00 96.50 164 TRP A N 1
ATOM 1233 C CA . TRP A 1 164 ? 3.505 1.187 -3.793 1.00 96.50 164 TRP A CA 1
ATOM 1234 C C . TRP A 1 164 ? 3.547 -0.101 -2.982 1.00 96.50 164 TRP A C 1
ATOM 1236 O O . TRP A 1 164 ? 3.044 -1.137 -3.420 1.00 96.50 164 TRP A O 1
ATOM 1246 N N . ARG A 1 165 ? 4.105 -0.031 -1.779 1.00 96.56 165 ARG A N 1
ATOM 1247 C CA . ARG A 1 165 ? 4.158 -1.137 -0.828 1.00 96.56 165 ARG A CA 1
ATOM 1248 C C . ARG A 1 165 ? 3.452 -0.748 0.458 1.00 96.56 165 ARG A C 1
ATOM 1250 O O . ARG A 1 165 ? 3.569 0.379 0.916 1.00 96.56 165 ARG A O 1
ATOM 1257 N N . VAL A 1 166 ? 2.734 -1.674 1.081 1.00 97.81 166 VAL A N 1
ATOM 1258 C CA . VAL A 1 166 ? 2.118 -1.430 2.391 1.00 97.81 166 VAL A CA 1
ATOM 1259 C C . VAL A 1 166 ? 3.206 -1.383 3.468 1.00 97.81 166 VAL A C 1
ATOM 1261 O O . VAL A 1 166 ? 3.724 -2.426 3.871 1.00 97.81 166 VAL A O 1
ATOM 1264 N N . ALA A 1 167 ? 3.518 -0.193 3.970 1.00 96.94 167 ALA A N 1
ATOM 1265 C CA . ALA A 1 167 ? 4.514 0.014 5.017 1.00 96.94 167 ALA A CA 1
ATOM 1266 C C . ALA A 1 167 ? 3.955 -0.359 6.394 1.00 96.94 167 ALA A C 1
ATOM 1268 O O . ALA A 1 167 ? 4.551 -1.123 7.163 1.00 96.94 167 ALA A O 1
ATOM 1269 N N . ARG A 1 168 ? 2.770 0.183 6.704 1.00 97.06 168 ARG A N 1
ATOM 1270 C CA . ARG A 1 168 ? 2.168 0.127 8.037 1.00 97.06 168 ARG A CA 1
ATOM 1271 C C . ARG A 1 168 ? 0.647 0.162 7.961 1.00 97.06 168 ARG A C 1
ATOM 1273 O O . ARG A 1 168 ? 0.068 0.813 7.101 1.00 97.06 168 ARG A O 1
ATOM 1280 N N . ILE A 1 169 ? 0.010 -0.525 8.903 1.00 97.75 169 ILE A N 1
ATOM 1281 C CA . ILE A 1 169 ? -1.438 -0.498 9.115 1.00 97.75 169 ILE A CA 1
ATOM 1282 C C . ILE A 1 169 ? -1.651 -0.041 10.556 1.00 97.75 169 ILE A C 1
ATOM 1284 O O . ILE A 1 169 ? -1.298 -0.766 11.488 1.00 97.75 169 ILE A O 1
ATOM 1288 N N . SER A 1 170 ? -2.167 1.173 10.737 1.00 96.69 170 SER A N 1
ATOM 1289 C CA . SER A 1 170 ? -2.434 1.746 12.055 1.00 96.69 170 SER A CA 1
ATOM 1290 C C . SER A 1 170 ? -3.928 1.594 12.378 1.00 96.69 170 SER A C 1
ATOM 1292 O O . SER A 1 170 ? -4.765 2.100 11.626 1.00 96.69 170 SER A O 1
ATOM 1294 N N . PRO A 1 171 ? -4.301 0.938 13.489 1.00 96.06 171 PRO A N 1
ATOM 1295 C CA . PRO A 1 171 ? -5.691 0.905 13.928 1.00 96.06 171 PRO A CA 1
ATOM 1296 C C . PRO A 1 171 ? -6.182 2.283 14.375 1.00 96.06 171 PRO A C 1
ATOM 1298 O O . PRO A 1 171 ? -5.387 3.145 14.770 1.00 96.06 171 PRO A O 1
ATOM 1301 N N . ALA A 1 172 ? -7.507 2.449 14.373 1.00 94.62 172 ALA A N 1
ATOM 1302 C CA . ALA A 1 172 ? -8.149 3.594 15.000 1.00 94.62 172 ALA A CA 1
ATOM 1303 C C . ALA A 1 172 ? -7.791 3.626 16.490 1.00 94.62 172 ALA A C 1
ATOM 1305 O O . ALA A 1 172 ? -7.760 2.590 17.161 1.00 94.62 172 ALA A O 1
ATOM 1306 N N . ARG A 1 173 ? -7.478 4.814 17.003 1.00 94.12 173 ARG A N 1
ATOM 1307 C CA . ARG A 1 173 ? -7.073 4.997 18.399 1.00 94.12 173 ARG A CA 1
ATOM 1308 C C . ARG A 1 173 ? -7.577 6.320 18.943 1.00 94.12 173 ARG A C 1
ATOM 1310 O O . ARG A 1 173 ? -7.608 7.319 18.235 1.00 94.12 173 ARG A O 1
ATOM 1317 N N . LEU A 1 174 ? -7.893 6.345 20.230 1.00 94.62 174 LEU A N 1
ATOM 1318 C CA . LEU A 1 174 ? -8.233 7.577 20.933 1.00 94.62 174 LEU A CA 1
ATOM 1319 C C . LEU A 1 174 ? -6.955 8.224 21.475 1.00 94.62 174 LEU A C 1
ATOM 1321 O O . LEU A 1 174 ? -6.146 7.569 22.133 1.00 94.62 174 LEU A O 1
ATOM 1325 N N . ARG A 1 175 ? -6.770 9.517 21.215 1.00 94.19 175 ARG A N 1
ATOM 1326 C CA . ARG A 1 175 ? -5.691 10.335 21.771 1.00 94.19 175 ARG A CA 1
ATOM 1327 C C . ARG A 1 175 ? -6.296 11.442 22.620 1.00 94.19 175 ARG A C 1
ATOM 1329 O O . ARG A 1 175 ? -7.205 12.134 22.186 1.00 94.19 175 ARG A O 1
ATOM 1336 N N . ARG A 1 176 ? -5.762 11.648 23.822 1.00 95.62 176 ARG A N 1
ATOM 1337 C CA . ARG A 1 176 ? -6.116 12.813 24.635 1.00 95.62 176 ARG A CA 1
ATOM 1338 C C . ARG A 1 176 ? -5.342 14.037 24.132 1.00 95.62 176 ARG A C 1
ATOM 1340 O O . ARG A 1 176 ? -4.113 14.003 24.052 1.00 95.62 176 ARG A O 1
ATOM 1347 N N . THR A 1 177 ? -6.064 15.083 23.759 1.00 94.38 177 THR A N 1
ATOM 1348 C CA . THR A 1 177 ? -5.535 16.400 23.375 1.00 94.38 177 THR A CA 1
ATOM 1349 C C . THR A 1 177 ? -5.005 17.120 24.623 1.00 94.38 177 THR A C 1
ATOM 1351 O O . THR A 1 177 ? -5.466 16.807 25.725 1.00 94.38 177 THR A O 1
ATOM 1354 N N . PRO A 1 178 ? -4.051 18.068 24.504 1.00 94.94 178 PRO A N 1
ATOM 1355 C CA . PRO A 1 178 ? -3.590 18.870 25.642 1.00 94.94 178 PRO A CA 1
ATOM 1356 C C . PRO A 1 178 ? -4.723 19.515 26.457 1.00 94.94 178 PRO A C 1
ATOM 1358 O O . PRO A 1 178 ? -4.623 19.584 27.676 1.00 94.94 178 PRO A O 1
ATOM 1361 N N . ASP A 1 179 ? -5.837 19.859 25.808 1.00 93.56 179 ASP A N 1
ATOM 1362 C CA . ASP A 1 179 ? -7.037 20.436 26.436 1.00 93.56 179 ASP A CA 1
ATOM 1363 C C . ASP A 1 179 ? -7.881 19.418 27.235 1.00 93.56 179 ASP A C 1
ATOM 1365 O O . ASP A 1 179 ? -8.968 19.726 27.714 1.00 93.56 179 ASP A O 1
ATOM 1369 N N . GLY A 1 180 ? -7.429 18.164 27.349 1.00 94.50 180 GLY A N 1
ATOM 1370 C CA . GLY A 1 180 ? -8.125 17.083 28.055 1.00 94.50 180 GLY A CA 1
ATOM 1371 C C . GLY A 1 180 ? -9.218 16.378 27.242 1.00 94.50 180 GLY A C 1
ATOM 1372 O O . GLY A 1 180 ? -9.657 15.294 27.641 1.00 94.50 180 GLY A O 1
ATOM 1373 N N . ALA A 1 181 ? -9.606 16.931 26.089 1.00 94.56 181 ALA A N 1
ATOM 1374 C CA . ALA A 1 181 ? -10.558 16.323 25.161 1.00 94.56 181 ALA A CA 1
ATOM 1375 C C . ALA A 1 181 ? -10.023 15.005 24.570 1.00 94.56 181 ALA A C 1
ATOM 1377 O O . ALA A 1 181 ? -8.830 14.876 24.287 1.00 94.56 181 ALA A O 1
ATOM 1378 N N . LEU A 1 182 ? -10.904 14.020 24.369 1.00 94.44 182 LEU A N 1
ATOM 1379 C CA . LEU A 1 182 ? -10.576 12.817 23.602 1.00 94.44 182 LEU A CA 1
ATOM 1380 C C . LEU A 1 182 ? -10.783 13.098 22.110 1.00 94.44 182 LEU A C 1
ATOM 1382 O O . LEU A 1 182 ? -11.896 13.387 21.686 1.00 94.44 182 LEU A O 1
ATOM 1386 N N . ALA A 1 183 ? -9.713 12.992 21.329 1.00 92.50 183 ALA A N 1
ATOM 1387 C CA . ALA A 1 183 ? -9.734 13.037 19.876 1.00 92.50 183 ALA A CA 1
ATOM 1388 C C . ALA A 1 183 ? -9.582 11.619 19.314 1.00 92.50 183 ALA A C 1
ATOM 1390 O O . ALA A 1 183 ? -8.651 10.891 19.668 1.00 92.50 183 ALA A O 1
ATOM 1391 N N . GLU A 1 184 ? -10.488 11.221 18.428 1.00 92.44 184 GLU A N 1
ATOM 1392 C CA . GLU A 1 184 ? -10.372 9.966 17.694 1.00 92.44 184 GLU A CA 1
ATOM 1393 C C . GLU A 1 184 ? -9.432 10.143 16.499 1.00 92.44 184 GLU A C 1
ATOM 1395 O O . GLU A 1 184 ? -9.620 11.020 15.660 1.00 92.44 184 GLU A O 1
ATOM 1400 N N . ILE A 1 185 ? -8.392 9.314 16.438 1.00 93.19 185 ILE A N 1
ATOM 1401 C CA . ILE A 1 185 ? -7.517 9.195 15.277 1.00 93.19 185 ILE A CA 1
ATOM 1402 C C . ILE A 1 185 ? -8.051 8.016 14.460 1.00 93.19 185 ILE A C 1
ATOM 1404 O O . ILE A 1 185 ? -8.014 6.887 14.968 1.00 93.19 185 ILE A O 1
ATOM 1408 N N . PRO A 1 186 ? -8.541 8.245 13.228 1.00 95.50 186 PRO A N 1
ATOM 1409 C CA . PRO A 1 186 ? -9.085 7.179 12.403 1.00 95.50 186 PRO A CA 1
ATOM 1410 C C . PRO A 1 186 ? -7.999 6.163 12.054 1.00 95.50 186 PRO A C 1
ATOM 1412 O O . PRO A 1 186 ? -6.799 6.448 12.097 1.0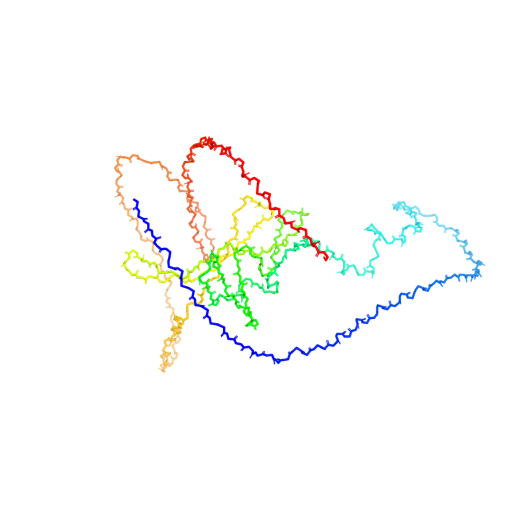0 95.50 186 PRO A O 1
ATOM 1415 N N . ALA A 1 187 ? -8.429 4.957 11.695 1.00 95.88 187 ALA A N 1
ATOM 1416 C CA . ALA A 1 187 ? -7.511 3.963 11.171 1.00 95.88 187 ALA A CA 1
ATOM 1417 C C . ALA A 1 187 ? -6.894 4.460 9.855 1.00 95.88 187 ALA A C 1
ATOM 1419 O O . ALA A 1 187 ? -7.568 5.098 9.045 1.00 95.88 187 ALA A O 1
ATOM 1420 N N . GLU A 1 188 ? -5.626 4.143 9.631 1.00 96.31 188 GLU A N 1
ATOM 1421 C CA . GLU A 1 188 ? -4.885 4.550 8.438 1.00 96.31 188 GLU A CA 1
ATOM 1422 C C . GLU A 1 188 ? -4.038 3.390 7.916 1.00 96.31 188 GLU A C 1
ATOM 1424 O O . GLU A 1 188 ? -3.523 2.563 8.674 1.00 96.31 188 GLU A O 1
ATOM 1429 N N . VAL A 1 189 ? -3.867 3.347 6.601 1.00 97.69 189 VAL A N 1
ATOM 1430 C CA . VAL A 1 189 ? -2.879 2.491 5.947 1.00 97.69 189 VAL A CA 1
ATOM 1431 C C . VAL A 1 189 ? -1.847 3.396 5.307 1.00 97.69 189 VAL A C 1
ATOM 1433 O O . VAL A 1 189 ? -2.198 4.293 4.543 1.00 97.69 189 VAL A O 1
ATOM 1436 N N . VAL A 1 190 ? -0.581 3.164 5.639 1.00 97.56 190 VAL A N 1
ATOM 1437 C CA . VAL A 1 190 ? 0.552 3.907 5.096 1.00 97.56 190 VAL A CA 1
ATOM 1438 C C . VAL A 1 190 ? 1.241 3.046 4.059 1.00 97.56 190 VAL A C 1
ATOM 1440 O O . VAL A 1 190 ? 1.597 1.891 4.312 1.00 97.56 190 VAL A O 1
ATOM 1443 N N . PHE A 1 191 ? 1.416 3.637 2.893 1.00 97.75 191 PHE A N 1
ATOM 1444 C CA . PHE A 1 191 ? 2.082 3.068 1.748 1.00 97.75 191 PHE A CA 1
ATOM 1445 C C . PHE A 1 191 ? 3.411 3.777 1.566 1.00 97.75 191 PHE A C 1
ATOM 1447 O O . PHE A 1 191 ? 3.489 4.998 1.663 1.00 97.75 191 PHE A O 1
ATOM 1454 N N . GLU A 1 192 ? 4.441 2.998 1.295 1.00 96.00 192 GLU A N 1
ATOM 1455 C CA . GLU A 1 192 ? 5.777 3.479 1.009 1.00 96.00 192 GLU A CA 1
ATOM 1456 C C . GLU A 1 192 ? 6.144 3.183 -0.434 1.00 96.00 192 GLU A C 1
ATOM 1458 O O . GLU A 1 192 ? 5.697 2.201 -1.037 1.00 96.00 192 GLU A O 1
ATOM 1463 N N . ARG A 1 193 ? 6.996 4.042 -0.970 1.00 93.69 193 ARG A N 1
ATOM 1464 C CA . ARG A 1 193 ? 7.658 3.836 -2.242 1.00 93.69 193 ARG A CA 1
ATOM 1465 C C . ARG A 1 193 ? 9.120 4.229 -2.110 1.00 93.69 193 ARG A C 1
ATOM 1467 O O . ARG A 1 193 ? 9.435 5.347 -1.700 1.00 93.69 193 ARG A O 1
ATOM 1474 N N . GLU A 1 194 ? 9.992 3.317 -2.512 1.00 89.50 194 GLU A N 1
ATOM 1475 C CA . GLU A 1 194 ? 11.430 3.552 -2.615 1.00 89.50 194 GLU A CA 1
ATOM 1476 C C . GLU A 1 194 ? 11.757 4.134 -3.996 1.00 89.50 194 GLU A C 1
ATOM 1478 O O . GLU A 1 194 ? 11.267 3.638 -5.011 1.00 89.50 194 GLU A O 1
ATOM 1483 N N . ASP A 1 195 ? 12.559 5.201 -4.048 1.00 88.50 195 ASP A N 1
ATOM 1484 C CA . ASP A 1 195 ? 13.047 5.763 -5.310 1.00 88.50 195 ASP A CA 1
ATOM 1485 C C . ASP A 1 195 ? 14.311 5.001 -5.758 1.00 88.50 195 ASP A C 1
ATOM 1487 O O . ASP A 1 195 ? 15.358 5.130 -5.116 1.00 88.50 195 ASP A O 1
ATOM 1491 N N . PRO A 1 196 ? 14.267 4.224 -6.858 1.00 85.69 196 PRO A N 1
ATOM 1492 C CA . PRO A 1 196 ? 15.425 3.472 -7.331 1.00 85.69 196 PRO A CA 1
ATOM 1493 C C . PRO A 1 196 ? 16.556 4.379 -7.827 1.00 85.69 196 PRO A C 1
ATOM 1495 O O . PRO A 1 196 ? 17.705 3.944 -7.888 1.00 85.69 196 PRO A O 1
ATOM 1498 N N . LEU A 1 197 ? 16.259 5.635 -8.179 1.00 85.81 197 LEU A N 1
ATOM 1499 C CA . LEU A 1 197 ? 17.279 6.593 -8.599 1.00 85.81 197 LEU A CA 1
ATOM 1500 C C . LEU A 1 197 ? 18.119 7.084 -7.419 1.00 85.81 197 LEU A C 1
ATOM 1502 O O . LEU A 1 197 ? 19.272 7.467 -7.623 1.00 85.81 197 LEU A O 1
ATOM 1506 N N . ASN A 1 198 ? 17.549 7.066 -6.211 1.00 86.75 198 ASN A N 1
ATOM 1507 C CA . ASN A 1 198 ? 18.159 7.579 -4.993 1.00 86.75 198 ASN A CA 1
ATOM 1508 C C . ASN A 1 198 ? 17.830 6.661 -3.800 1.00 86.75 198 ASN A C 1
ATOM 1510 O O . ASN A 1 198 ? 16.951 6.986 -3.005 1.00 86.75 198 ASN A O 1
ATOM 1514 N N . PRO A 1 199 ? 18.567 5.554 -3.593 1.00 83.00 199 PRO A N 1
ATOM 1515 C CA . PRO A 1 199 ? 18.296 4.629 -2.485 1.00 83.00 199 PRO A CA 1
ATOM 1516 C C . PRO A 1 199 ? 18.494 5.260 -1.097 1.00 83.00 199 PRO A C 1
ATOM 1518 O O . PRO A 1 199 ? 17.970 4.763 -0.107 1.00 83.00 199 PRO A O 1
ATOM 1521 N N . ASN A 1 200 ? 19.243 6.363 -1.022 1.00 87.75 200 ASN A N 1
ATOM 1522 C CA . ASN A 1 200 ? 19.450 7.129 0.208 1.00 87.75 200 ASN A CA 1
ATOM 1523 C C . ASN A 1 200 ? 18.420 8.256 0.396 1.00 87.75 200 ASN A C 1
ATOM 1525 O O . ASN A 1 200 ? 18.477 8.965 1.401 1.00 87.75 200 ASN A O 1
ATOM 1529 N N . ALA A 1 201 ? 17.534 8.488 -0.579 1.00 84.31 201 ALA A N 1
ATOM 1530 C CA . ALA A 1 201 ? 16.491 9.495 -0.444 1.00 84.31 201 ALA A CA 1
ATOM 1531 C C . ALA A 1 201 ? 15.447 9.059 0.584 1.00 84.31 201 ALA A C 1
ATOM 1533 O O . ALA A 1 201 ? 15.293 7.881 0.908 1.00 84.31 201 ALA A O 1
ATOM 1534 N N . GLN A 1 202 ? 14.714 10.042 1.100 1.00 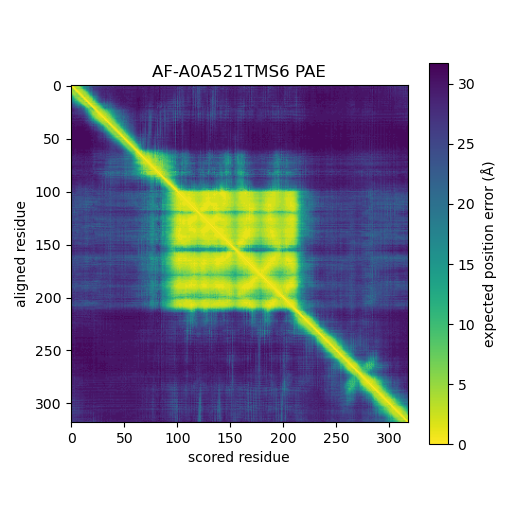83.88 202 GLN A N 1
ATOM 1535 C CA . GLN A 1 202 ? 13.604 9.767 1.997 1.00 83.88 202 GLN A CA 1
ATOM 1536 C C . GLN A 1 202 ? 12.548 8.927 1.278 1.00 83.88 202 GLN A C 1
ATOM 1538 O O . GLN A 1 202 ? 12.159 9.225 0.147 1.00 83.88 202 GLN A O 1
ATOM 1543 N N . VAL A 1 203 ? 12.090 7.882 1.964 1.00 91.56 203 VAL A N 1
ATOM 1544 C CA . VAL A 1 203 ? 10.997 7.028 1.508 1.00 91.56 203 VAL A CA 1
ATOM 1545 C C . VAL A 1 203 ? 9.759 7.894 1.303 1.00 91.56 203 VAL A C 1
ATOM 1547 O O . VAL A 1 203 ? 9.352 8.638 2.196 1.00 91.56 203 VAL A O 1
ATOM 1550 N N . VAL A 1 204 ? 9.165 7.813 0.112 1.00 93.75 204 VAL A N 1
ATOM 1551 C CA . VAL A 1 204 ? 7.943 8.559 -0.180 1.00 93.75 204 VAL A CA 1
ATOM 1552 C C . VAL A 1 204 ? 6.787 7.816 0.467 1.00 93.75 204 VAL A C 1
ATOM 1554 O O . VAL A 1 204 ? 6.490 6.683 0.090 1.00 93.75 204 VAL A O 1
ATOM 1557 N N . GLU A 1 205 ? 6.130 8.459 1.425 1.00 95.25 205 GLU A N 1
ATOM 1558 C CA . GLU A 1 205 ? 4.962 7.908 2.103 1.00 95.25 205 GLU A CA 1
ATOM 1559 C C . GLU A 1 205 ? 3.665 8.534 1.575 1.00 95.25 205 GLU A C 1
ATOM 1561 O O . GLU A 1 205 ? 3.586 9.733 1.300 1.00 95.25 205 GLU A O 1
ATOM 1566 N N . ARG A 1 206 ? 2.617 7.716 1.464 1.00 95.12 206 ARG A N 1
ATOM 1567 C CA . ARG A 1 206 ? 1.229 8.157 1.290 1.00 95.12 206 ARG A CA 1
ATOM 1568 C C . ARG A 1 206 ? 0.343 7.420 2.276 1.00 95.12 206 ARG A C 1
ATOM 1570 O O . ARG A 1 206 ? 0.555 6.238 2.528 1.00 95.12 206 ARG A O 1
ATOM 1577 N N . SER A 1 207 ? -0.663 8.091 2.820 1.00 95.81 207 SER A N 1
ATOM 1578 C CA . SER A 1 207 ? -1.612 7.475 3.745 1.00 95.81 207 SER A CA 1
ATOM 1579 C C . SER A 1 207 ? -3.035 7.531 3.204 1.00 95.81 207 SER A C 1
ATOM 1581 O O . SER A 1 207 ? -3.470 8.531 2.639 1.00 95.81 207 SER A O 1
ATOM 1583 N N . VAL A 1 208 ? -3.768 6.436 3.398 1.00 95.69 208 VAL A N 1
ATOM 1584 C CA . VAL A 1 208 ? -5.214 6.375 3.178 1.00 95.69 208 VAL A CA 1
ATOM 1585 C C . VAL A 1 208 ? -5.865 6.175 4.536 1.00 95.69 208 VAL A C 1
ATOM 1587 O O . VAL A 1 208 ? -5.692 5.134 5.175 1.00 95.69 208 VAL A O 1
ATOM 1590 N N . ALA A 1 209 ? -6.592 7.193 4.987 1.00 95.25 209 ALA A N 1
ATOM 1591 C CA . ALA A 1 209 ? -7.353 7.145 6.225 1.00 95.25 209 ALA A CA 1
ATOM 1592 C C . ALA A 1 209 ? -8.763 6.603 5.977 1.00 95.25 209 ALA A C 1
ATOM 1594 O O . ALA A 1 209 ? -9.352 6.775 4.907 1.00 95.25 209 ALA A O 1
ATOM 1595 N N . MET A 1 210 ? -9.318 5.956 6.994 1.00 93.25 210 MET A N 1
ATOM 1596 C CA . MET A 1 210 ? -10.713 5.551 7.005 1.00 93.25 210 MET A CA 1
ATOM 1597 C C . MET A 1 210 ? -11.581 6.807 7.010 1.00 93.25 210 MET A C 1
ATOM 1599 O O . MET A 1 210 ? -11.398 7.685 7.853 1.00 93.25 210 MET A O 1
ATOM 1603 N N . ALA A 1 211 ? -12.521 6.897 6.070 1.00 83.81 211 ALA A N 1
ATOM 1604 C CA . ALA A 1 211 ? -13.485 7.987 6.069 1.00 83.81 211 ALA A CA 1
ATOM 1605 C C . ALA A 1 211 ? -14.320 7.889 7.354 1.00 83.81 211 ALA A C 1
ATOM 1607 O O . ALA A 1 211 ? -15.049 6.914 7.544 1.00 83.81 211 ALA A O 1
ATOM 1608 N N . SER A 1 212 ? -14.197 8.873 8.247 1.00 71.50 212 SER A N 1
ATOM 1609 C CA . SER A 1 212 ? -15.016 8.946 9.454 1.00 71.50 212 SER A CA 1
ATOM 1610 C C . SER A 1 212 ? -16.480 9.053 9.032 1.00 71.50 212 SER A C 1
ATOM 1612 O O . SER A 1 212 ? -16.897 10.067 8.473 1.00 71.50 212 SER A O 1
ATOM 1614 N N . GLN A 1 213 ? -17.268 8.005 9.271 1.00 59.28 213 GLN A N 1
ATOM 1615 C CA . GLN A 1 213 ? -18.677 7.940 8.862 1.00 59.28 213 GLN A CA 1
ATOM 1616 C C . GLN A 1 213 ? -19.591 8.962 9.566 1.00 59.28 213 GLN A C 1
ATOM 1618 O O . GLN A 1 213 ? -20.773 9.035 9.251 1.00 59.28 213 GLN A O 1
ATOM 1623 N N . GLY A 1 214 ? -19.070 9.797 10.465 1.00 53.16 214 GLY A N 1
ATOM 1624 C CA . GLY A 1 214 ? -19.796 10.921 11.043 1.00 53.16 214 GLY A CA 1
ATOM 1625 C C . GLY A 1 214 ? -18.956 12.182 10.964 1.00 53.16 214 GLY A C 1
ATOM 1626 O O . GLY A 1 214 ? -18.058 12.346 11.772 1.00 53.16 214 GLY A O 1
ATOM 1627 N N . VAL A 1 215 ? -19.176 13.007 9.942 1.00 44.78 215 VAL A N 1
ATOM 1628 C CA . VAL A 1 215 ? -19.905 14.285 10.018 1.00 44.78 215 VAL A CA 1
ATOM 1629 C C . VAL A 1 215 ? -20.193 14.644 8.562 1.00 44.78 215 VAL A C 1
ATOM 1631 O O . VAL A 1 215 ? -19.317 15.105 7.833 1.00 44.78 215 VAL A O 1
ATOM 1634 N N . SER A 1 216 ? -21.409 14.370 8.096 1.00 43.19 216 SER A N 1
ATOM 1635 C CA . SER A 1 216 ? -21.917 14.995 6.878 1.00 43.19 216 SER A CA 1
ATOM 1636 C C . SER A 1 216 ? -21.707 16.496 7.024 1.00 43.19 216 SER A C 1
ATOM 1638 O O . SER A 1 216 ? -22.240 17.106 7.949 1.00 43.19 216 SER A O 1
ATOM 1640 N N . SER A 1 217 ? -20.875 17.059 6.151 1.00 44.41 217 SER A N 1
ATOM 1641 C CA . SER A 1 217 ? -20.692 18.493 6.000 1.00 44.41 217 SER A CA 1
ATOM 1642 C C . SER A 1 217 ? -22.052 19.174 6.084 1.00 44.41 217 SER A C 1
ATOM 1644 O O . SER A 1 217 ? -22.897 18.956 5.213 1.00 44.41 217 SER A O 1
ATOM 1646 N N . THR A 1 218 ? -22.260 19.995 7.113 1.00 42.56 218 THR A N 1
ATOM 1647 C CA . THR A 1 218 ? -23.208 21.101 7.040 1.00 42.56 218 THR A CA 1
ATOM 1648 C C . THR A 1 218 ? -22.762 21.915 5.837 1.00 42.56 218 THR A C 1
ATOM 1650 O O . THR A 1 218 ? -21.824 22.705 5.915 1.00 42.56 218 THR A O 1
ATOM 1653 N N . GLN A 1 219 ? -23.356 21.619 4.684 1.00 44.97 219 GLN A N 1
ATOM 1654 C CA . GLN A 1 219 ? -23.267 22.434 3.494 1.00 44.97 219 GLN A CA 1
ATOM 1655 C C . GLN A 1 219 ? -23.689 23.820 3.959 1.00 44.97 219 GLN A C 1
ATOM 1657 O O . GLN A 1 219 ? -24.829 23.998 4.386 1.00 44.97 219 GLN A O 1
ATOM 1662 N N . ALA A 1 220 ? -22.731 24.747 4.010 1.00 45.53 220 ALA A N 1
ATOM 1663 C CA . ALA A 1 220 ? -22.990 26.126 4.365 1.00 45.53 220 ALA A CA 1
ATOM 1664 C C . ALA A 1 220 ? -24.097 26.609 3.431 1.00 45.53 220 ALA A C 1
ATOM 1666 O O . ALA A 1 220 ? -23.883 26.794 2.232 1.00 45.53 220 ALA A O 1
ATOM 1667 N N . GLN A 1 221 ? -25.302 26.696 3.984 1.00 51.06 221 GLN A N 1
ATOM 1668 C CA . GLN A 1 221 ? -26.455 27.252 3.319 1.00 51.06 221 GLN A CA 1
ATOM 1669 C C . GLN A 1 221 ? -26.034 28.667 2.916 1.00 51.06 221 GLN A C 1
ATOM 1671 O O . GLN A 1 221 ? -25.659 29.444 3.802 1.00 51.06 221 GLN A O 1
ATOM 1676 N N . PRO A 1 222 ? -25.979 28.996 1.613 1.00 56.94 222 PRO A N 1
ATOM 1677 C CA . PRO A 1 222 ? -25.659 30.352 1.210 1.00 56.94 222 PRO A CA 1
ATOM 1678 C C . PRO A 1 222 ? -26.661 31.285 1.901 1.00 56.94 222 PRO A C 1
ATOM 1680 O O . PRO A 1 222 ? -27.840 30.923 2.018 1.00 56.94 222 PRO A O 1
ATOM 1683 N N . PRO A 1 223 ? -26.210 32.438 2.428 1.00 62.41 223 PRO A N 1
ATOM 1684 C CA . PRO A 1 223 ? -27.106 33.369 3.094 1.00 62.41 223 PRO A CA 1
ATOM 1685 C C . PRO A 1 223 ? -28.277 33.687 2.154 1.00 62.41 223 PRO A C 1
ATOM 1687 O O . PRO A 1 223 ? -28.051 33.830 0.948 1.00 62.41 223 PRO A O 1
ATOM 1690 N N . PRO A 1 224 ? -29.521 33.762 2.659 1.00 59.56 224 PRO A N 1
ATOM 1691 C CA . PRO A 1 224 ? -30.665 34.080 1.822 1.00 59.56 224 PRO A CA 1
ATOM 1692 C C . PRO A 1 224 ? -30.407 35.415 1.127 1.00 59.56 224 PRO A C 1
ATOM 1694 O O . PRO A 1 224 ? -30.155 36.431 1.777 1.00 59.56 224 PRO A O 1
ATOM 1697 N N . SER A 1 225 ? -30.442 35.387 -0.202 1.00 63.00 225 SER A N 1
ATOM 1698 C CA . SER A 1 225 ? -30.363 36.558 -1.062 1.00 63.00 225 SER A CA 1
ATOM 1699 C C . SER A 1 225 ? -31.470 37.522 -0.652 1.00 63.00 225 SER A C 1
ATOM 1701 O O . SER A 1 225 ? -32.645 37.296 -0.942 1.00 63.00 225 SER A O 1
ATOM 1703 N N . VAL A 1 226 ? -31.105 38.578 0.071 1.00 60.47 226 VAL A N 1
ATOM 1704 C CA . VAL A 1 226 ? -32.030 39.654 0.414 1.00 60.47 226 VAL A CA 1
ATOM 1705 C C . VAL A 1 226 ? -32.426 40.305 -0.906 1.00 60.47 226 VAL A C 1
ATOM 1707 O O . VAL A 1 226 ? -31.585 40.870 -1.604 1.00 60.47 226 VAL A O 1
ATOM 1710 N N . GLY A 1 227 ? -33.689 40.139 -1.291 1.00 46.72 227 GLY A N 1
ATOM 1711 C CA . GLY A 1 227 ? -34.229 40.714 -2.512 1.00 46.72 227 GLY A CA 1
ATOM 1712 C C . GLY A 1 227 ? -34.058 42.228 -2.497 1.00 46.72 227 GLY A C 1
ATOM 1713 O O . GLY A 1 227 ? -34.688 42.921 -1.700 1.00 46.72 227 GLY A O 1
ATOM 1714 N N . SER A 1 228 ? -33.215 42.743 -3.391 1.00 50.31 228 SER A N 1
ATOM 1715 C CA . SER A 1 228 ? -33.188 44.158 -3.746 1.00 50.31 228 SER A CA 1
ATOM 1716 C C . SER A 1 228 ? -34.463 44.484 -4.517 1.00 50.31 228 SER A C 1
ATOM 1718 O O . SER A 1 228 ? -34.523 44.389 -5.741 1.00 50.31 228 SER A O 1
ATOM 1720 N N . ALA A 1 229 ? -35.507 44.832 -3.775 1.00 51.38 229 ALA A N 1
ATOM 1721 C CA . ALA A 1 229 ? -36.655 45.528 -4.312 1.00 51.38 229 ALA A CA 1
ATOM 1722 C C . ALA A 1 229 ? -36.344 47.031 -4.363 1.00 51.38 229 ALA A C 1
ATOM 1724 O O . ALA A 1 229 ? -36.022 47.631 -3.343 1.00 51.38 229 ALA A O 1
ATOM 1725 N N . LEU A 1 230 ? -36.545 47.599 -5.557 1.00 51.16 230 LEU A N 1
ATOM 1726 C CA . LEU A 1 230 ? -36.851 49.005 -5.846 1.00 51.16 230 LEU A CA 1
ATOM 1727 C C . LEU A 1 230 ? -35.699 50.026 -5.793 1.00 51.16 230 LEU A C 1
ATOM 1729 O O . LEU A 1 230 ? -35.159 50.337 -4.740 1.00 51.16 230 LEU A O 1
ATOM 1733 N N . GLY A 1 231 ? -35.469 50.679 -6.940 1.00 42.28 231 GLY A N 1
ATOM 1734 C CA . GLY A 1 231 ? -35.050 52.086 -6.957 1.00 42.28 231 GLY A CA 1
ATOM 1735 C C . GLY A 1 231 ? -33.943 52.450 -7.945 1.00 42.28 231 GLY A C 1
ATOM 1736 O O . GLY A 1 231 ? -32.790 52.496 -7.559 1.00 42.28 231 GLY A O 1
ATOM 1737 N N . MET A 1 232 ? -34.345 52.712 -9.194 1.00 60.62 232 MET A N 1
ATOM 1738 C CA . MET A 1 232 ? -33.875 53.723 -10.169 1.00 60.62 232 MET A CA 1
ATOM 1739 C C . MET A 1 232 ? -32.407 54.248 -10.217 1.00 60.62 232 MET A C 1
ATOM 1741 O O . MET A 1 232 ? -31.758 54.453 -9.199 1.00 60.62 232 MET A O 1
ATOM 1745 N N . PRO A 1 233 ? -31.903 54.591 -11.427 1.00 60.47 233 PRO A N 1
ATOM 1746 C CA . PRO A 1 233 ? -30.523 55.030 -11.655 1.00 60.47 233 PRO A CA 1
ATOM 1747 C C . PRO A 1 233 ? -30.296 56.522 -11.353 1.00 60.47 233 PRO A C 1
ATOM 1749 O O . PRO A 1 233 ? -31.097 57.368 -11.747 1.00 60.47 233 PRO A O 1
ATOM 1752 N N . ILE A 1 234 ? -29.146 56.855 -10.758 1.00 55.00 234 ILE A N 1
ATOM 1753 C CA . ILE A 1 234 ? -28.603 58.224 -10.724 1.00 55.00 234 ILE A CA 1
ATOM 1754 C C . ILE A 1 234 ? -27.252 58.223 -11.460 1.00 55.00 234 ILE A C 1
ATOM 1756 O O . ILE A 1 234 ? -26.325 57.547 -11.009 1.00 55.00 234 ILE A O 1
ATOM 1760 N N . PRO A 1 235 ? -27.112 58.939 -12.591 1.00 54.97 235 PRO A N 1
ATOM 1761 C CA . PRO A 1 235 ? -25.847 59.079 -13.294 1.00 54.97 235 PRO A CA 1
ATOM 1762 C C . PRO A 1 235 ? -25.062 60.301 -12.801 1.00 54.97 235 PRO A C 1
ATOM 1764 O O . PRO A 1 235 ? -25.583 61.412 -12.756 1.00 54.97 235 PRO A O 1
ATOM 1767 N N . GLY A 1 236 ? -23.771 60.083 -12.545 1.00 57.56 236 GLY A N 1
ATOM 1768 C CA . GLY A 1 236 ? -22.759 61.131 -12.432 1.00 57.56 236 GLY A CA 1
ATOM 1769 C C . GLY A 1 236 ? -22.626 61.734 -11.038 1.00 57.56 236 GLY A C 1
ATOM 1770 O O . GLY A 1 236 ? -23.539 62.382 -10.561 1.00 57.56 236 GLY A O 1
ATOM 1771 N N . VAL A 1 237 ? -21.466 61.532 -10.413 1.00 50.12 237 VAL A N 1
ATOM 1772 C CA . VAL A 1 237 ? -20.534 62.563 -9.916 1.00 50.12 237 VAL A CA 1
ATOM 1773 C C . VAL A 1 237 ? -19.297 61.799 -9.425 1.00 50.12 237 VAL A C 1
ATOM 1775 O O . VAL A 1 237 ? -19.407 60.810 -8.703 1.00 50.12 237 VAL A O 1
ATOM 1778 N N . GLY A 1 238 ? -18.119 62.218 -9.888 1.00 53.16 238 GLY A N 1
ATOM 1779 C CA . GLY A 1 238 ? -16.837 61.647 -9.489 1.00 53.16 238 GLY A CA 1
ATOM 1780 C C . GLY A 1 238 ? -16.558 61.790 -7.992 1.00 53.16 238 GLY A C 1
ATOM 1781 O O . GLY A 1 238 ? -17.011 62.726 -7.340 1.00 53.16 238 GLY A O 1
ATOM 1782 N N . GLY A 1 239 ? -15.761 60.869 -7.459 1.00 47.00 239 GLY A N 1
ATOM 1783 C CA . GLY A 1 239 ? -15.267 60.932 -6.089 1.00 47.00 239 GLY A CA 1
ATOM 1784 C C . GLY A 1 239 ? -14.003 60.089 -5.902 1.00 47.00 239 GLY A C 1
ATOM 1785 O O . GLY A 1 239 ? -13.828 59.115 -6.631 1.00 47.00 239 GLY A O 1
ATOM 1786 N N . PRO A 1 240 ? -13.094 60.504 -5.002 1.00 52.88 240 PRO A N 1
ATOM 1787 C CA . PRO A 1 240 ? -11.648 60.489 -5.234 1.00 52.88 240 PRO A CA 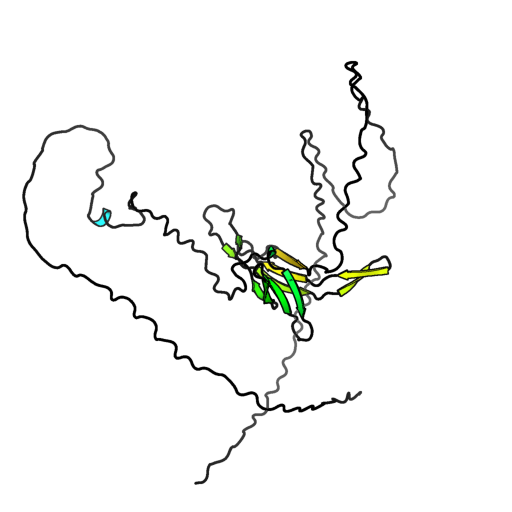1
ATOM 1788 C C . PRO A 1 240 ? -10.909 59.212 -4.802 1.00 52.88 240 PRO A C 1
ATOM 1790 O O . PRO A 1 240 ? -11.396 58.403 -4.017 1.00 52.88 240 PRO A O 1
ATOM 1793 N N . ALA A 1 241 ? -9.684 59.086 -5.323 1.00 58.06 241 ALA A N 1
ATOM 1794 C CA . ALA A 1 241 ? -8.712 58.037 -5.031 1.00 58.06 241 ALA A CA 1
ATOM 1795 C C . ALA A 1 241 ? -8.417 57.880 -3.523 1.00 58.06 241 ALA A C 1
ATOM 1797 O O . ALA A 1 241 ? -8.308 58.888 -2.820 1.00 58.06 241 ALA A O 1
ATOM 1798 N N . PRO A 1 242 ? -8.214 56.649 -3.017 1.00 63.03 242 PRO A N 1
ATOM 1799 C CA . PRO A 1 242 ? -7.785 56.447 -1.641 1.00 63.03 242 PRO A CA 1
ATOM 1800 C C . PRO A 1 242 ? -6.290 56.753 -1.464 1.00 63.03 242 PRO A C 1
ATOM 1802 O O . PRO A 1 242 ? -5.422 56.195 -2.137 1.00 63.03 242 PRO A O 1
ATOM 1805 N N . SER A 1 243 ? -6.015 57.641 -0.511 1.00 59.28 243 SER A N 1
ATOM 1806 C CA . SER A 1 243 ? -4.692 58.000 -0.007 1.00 59.28 243 SER A CA 1
ATOM 1807 C C . SER A 1 243 ? -4.053 56.841 0.763 1.00 59.28 243 SER A C 1
ATOM 1809 O O . SER A 1 243 ? -4.629 56.326 1.720 1.00 59.28 243 SER A O 1
ATOM 1811 N N . PHE A 1 244 ? -2.829 56.476 0.385 1.00 48.69 244 PHE A N 1
ATOM 1812 C CA . PHE A 1 244 ? -1.959 55.598 1.164 1.00 48.69 244 PHE A CA 1
ATOM 1813 C C . PHE A 1 244 ? -1.242 56.410 2.251 1.00 48.69 244 PHE A C 1
ATOM 1815 O O . PHE A 1 244 ? -0.549 57.378 1.945 1.00 48.69 244 PHE A O 1
ATOM 1822 N N . LEU A 1 245 ? -1.357 55.986 3.510 1.00 57.50 245 LEU A N 1
ATOM 1823 C CA . LEU A 1 245 ? -0.474 56.408 4.599 1.00 57.50 245 LEU A CA 1
ATOM 1824 C C . LEU A 1 245 ? 0.105 55.158 5.283 1.00 57.50 245 LEU A C 1
ATOM 1826 O O . LEU A 1 245 ? -0.672 54.302 5.705 1.00 57.50 245 LEU A O 1
ATOM 1830 N N . PRO A 1 246 ? 1.438 55.034 5.422 1.00 59.62 246 PRO A N 1
ATOM 1831 C CA . PRO A 1 246 ? 2.050 54.045 6.300 1.00 59.62 246 PRO A CA 1
ATOM 1832 C C . PRO A 1 246 ? 2.229 54.620 7.714 1.00 59.62 246 PRO A C 1
ATOM 1834 O O . PRO A 1 246 ? 2.900 55.635 7.907 1.00 59.62 246 PRO A O 1
ATOM 1837 N N . SER A 1 247 ? 1.653 53.956 8.717 1.00 55.06 247 SER A N 1
ATOM 1838 C CA . SER A 1 247 ? 1.820 54.314 10.129 1.00 55.06 247 SER A CA 1
ATOM 1839 C C . SER A 1 247 ? 2.870 53.442 10.824 1.00 55.06 247 SER A C 1
ATOM 1841 O O . SER A 1 247 ? 2.746 52.225 10.904 1.00 55.06 247 SER A O 1
ATOM 1843 N N . SER A 1 248 ? 3.856 54.150 11.381 1.00 52.84 248 SER A N 1
ATOM 1844 C CA . SER A 1 248 ? 4.495 53.956 12.693 1.00 52.84 248 SER A CA 1
ATOM 1845 C C . SER A 1 248 ? 5.282 52.675 13.017 1.00 52.84 248 SER A C 1
ATOM 1847 O O . SER A 1 248 ? 4.749 51.616 13.334 1.00 52.84 248 SER A O 1
ATOM 1849 N N . VAL A 1 249 ? 6.591 52.917 13.100 1.00 51.62 249 VAL A N 1
ATOM 1850 C CA . VAL A 1 249 ? 7.619 52.400 14.022 1.00 51.62 249 VAL A CA 1
ATOM 1851 C C . VAL A 1 249 ? 7.102 52.079 15.438 1.00 51.62 249 VAL A C 1
ATOM 1853 O O . VAL A 1 249 ? 6.362 52.884 16.005 1.00 51.62 249 VAL A O 1
ATOM 1856 N N . PRO A 1 250 ? 7.622 51.016 16.080 1.00 61.69 250 PRO A N 1
ATOM 1857 C CA . PRO A 1 250 ? 7.871 51.059 17.519 1.00 61.69 250 PRO A CA 1
ATOM 1858 C C . PRO A 1 250 ? 9.357 50.948 17.892 1.00 61.69 250 PRO A C 1
ATOM 1860 O O . PRO A 1 250 ? 10.149 50.207 17.311 1.00 61.69 250 PRO A O 1
ATOM 1863 N N . SER A 1 251 ? 9.684 51.752 18.898 1.00 55.16 251 SER A N 1
ATOM 1864 C CA . SER A 1 251 ? 10.974 51.971 19.539 1.00 55.16 251 SER A CA 1
ATOM 1865 C C . SER A 1 251 ? 11.261 50.919 20.622 1.00 55.16 251 SER A C 1
ATOM 1867 O O . SER A 1 251 ? 10.373 50.585 21.399 1.00 55.16 251 SER A O 1
ATOM 1869 N N . GLY A 1 252 ? 12.515 50.457 20.677 1.00 45.88 252 GLY A N 1
ATOM 1870 C CA . GLY A 1 252 ? 13.305 50.211 21.893 1.00 45.88 252 GLY A CA 1
ATOM 1871 C C . GLY A 1 252 ? 12.833 49.198 22.948 1.00 45.88 252 GLY A C 1
ATOM 1872 O O . GLY A 1 252 ? 12.022 49.520 23.809 1.00 45.88 252 GLY A O 1
ATOM 1873 N N . ALA A 1 253 ? 13.523 48.054 23.026 1.00 47.84 253 ALA A N 1
ATOM 1874 C CA . ALA A 1 253 ? 13.740 47.333 24.284 1.00 47.84 253 ALA A CA 1
ATOM 1875 C C . ALA A 1 253 ? 15.138 46.686 24.289 1.00 47.84 253 ALA A C 1
ATOM 1877 O O . ALA A 1 253 ? 15.525 46.005 23.340 1.00 47.84 253 ALA A O 1
ATOM 1878 N N . ALA A 1 254 ? 15.908 46.952 25.345 1.00 58.69 254 ALA A N 1
ATOM 1879 C CA . ALA A 1 254 ? 17.281 46.490 25.543 1.00 58.69 254 ALA A CA 1
ATOM 1880 C C . ALA A 1 254 ? 17.357 44.983 25.890 1.00 58.69 254 ALA A C 1
ATOM 1882 O O . ALA A 1 254 ? 16.489 44.496 26.618 1.00 58.69 254 ALA A O 1
ATOM 1883 N N . PRO A 1 255 ? 18.390 44.240 25.440 1.00 65.75 255 PRO A N 1
ATOM 1884 C CA . PRO A 1 255 ? 18.578 42.837 25.809 1.00 65.75 255 PRO A CA 1
ATOM 1885 C C . PRO A 1 255 ? 19.406 42.660 27.104 1.00 65.75 255 PRO A C 1
ATOM 1887 O O . PRO A 1 255 ? 20.363 43.406 27.327 1.00 65.75 255 PRO A O 1
ATOM 1890 N N . PRO A 1 256 ? 19.106 41.648 27.944 1.00 68.50 256 PRO A N 1
ATOM 1891 C CA . PRO A 1 256 ? 19.984 41.224 29.035 1.00 68.50 256 PRO A CA 1
ATOM 1892 C C . PRO A 1 256 ? 21.185 40.401 28.517 1.00 68.50 256 PRO A C 1
ATOM 1894 O O . PRO A 1 256 ? 21.087 39.751 27.473 1.00 68.50 256 PRO A O 1
ATOM 1897 N N . PRO A 1 257 ? 22.319 40.372 29.244 1.00 61.50 257 PRO A N 1
ATOM 1898 C CA . PRO A 1 257 ? 23.480 39.575 28.871 1.00 61.50 257 PRO A CA 1
ATOM 1899 C C . PRO A 1 257 ? 23.302 38.124 29.343 1.00 61.50 257 PRO A C 1
ATOM 1901 O O . PRO A 1 257 ? 23.153 37.857 30.532 1.00 61.50 257 PRO A O 1
ATOM 1904 N N . GLY A 1 258 ? 23.339 37.167 28.419 1.00 51.88 258 GLY A N 1
ATOM 1905 C CA . GLY A 1 258 ? 23.316 35.744 28.764 1.00 51.88 258 GLY A CA 1
ATOM 1906 C C . GLY A 1 258 ? 23.241 34.871 27.521 1.00 51.88 258 GLY A C 1
ATOM 1907 O O . GLY A 1 258 ? 22.194 34.768 26.893 1.00 51.88 258 GLY A O 1
ATOM 1908 N N . GLY A 1 259 ? 24.379 34.301 27.128 1.00 50.44 259 GLY A N 1
ATOM 1909 C CA . GLY A 1 259 ? 24.582 33.674 25.827 1.00 50.44 259 GLY A CA 1
ATOM 1910 C C . GLY A 1 259 ? 23.758 32.417 25.545 1.00 50.44 259 GLY A C 1
ATOM 1911 O O . GLY A 1 259 ? 23.428 31.643 26.441 1.00 50.44 259 GLY A O 1
ATOM 1912 N N . ARG A 1 260 ? 23.512 32.193 24.248 1.00 45.56 260 ARG A N 1
ATOM 1913 C CA . ARG A 1 260 ? 23.296 30.887 23.605 1.00 45.56 260 ARG A CA 1
ATOM 1914 C C . ARG A 1 260 ? 23.402 31.028 22.071 1.00 45.56 260 ARG A C 1
ATOM 1916 O O . ARG A 1 260 ? 23.223 32.131 21.560 1.00 45.56 260 ARG A O 1
ATOM 1923 N N . PRO A 1 261 ? 23.764 29.956 21.342 1.00 48.53 261 PRO A N 1
ATOM 1924 C CA . PRO A 1 261 ? 24.279 30.058 19.978 1.00 48.53 261 PRO A CA 1
ATOM 1925 C C . PRO A 1 261 ? 23.196 30.290 18.910 1.00 48.53 261 PRO A C 1
ATOM 1927 O O . PRO A 1 261 ? 22.284 29.487 18.745 1.00 48.53 261 PRO A O 1
ATOM 1930 N N . GLY A 1 262 ? 23.376 31.402 18.190 1.00 43.69 262 GLY A N 1
ATOM 1931 C CA . GLY A 1 262 ? 23.172 31.637 16.754 1.00 43.69 262 GLY A CA 1
ATOM 1932 C C . GLY A 1 262 ? 22.018 30.960 16.011 1.00 43.69 262 GLY A C 1
ATOM 1933 O O . GLY A 1 262 ? 22.183 29.876 15.463 1.00 43.69 262 GLY A O 1
ATOM 1934 N N . THR A 1 263 ? 20.924 31.697 15.823 1.00 46.38 263 THR A N 1
ATOM 1935 C CA . THR A 1 263 ? 20.040 31.576 14.652 1.00 46.38 263 THR A CA 1
ATOM 1936 C C . THR A 1 263 ? 20.331 32.740 13.706 1.00 46.38 263 THR A C 1
ATOM 1938 O O . THR A 1 263 ? 20.094 33.893 14.062 1.00 46.38 263 THR A O 1
ATOM 1941 N N . THR A 1 264 ? 20.855 32.463 12.515 1.00 49.41 264 THR A N 1
ATOM 1942 C CA . THR A 1 264 ? 20.996 33.446 11.433 1.00 49.41 264 THR A CA 1
ATOM 1943 C C . THR A 1 264 ? 19.782 33.361 10.514 1.00 49.41 264 THR A C 1
ATOM 1945 O O . THR A 1 264 ? 19.567 32.350 9.851 1.00 49.41 264 THR A O 1
ATOM 1948 N N . THR A 1 265 ? 18.995 34.435 10.458 1.00 42.19 265 THR A N 1
ATOM 1949 C CA . THR A 1 265 ? 17.894 34.592 9.500 1.00 42.19 265 THR A CA 1
ATOM 1950 C C . THR A 1 265 ? 18.327 35.609 8.450 1.00 42.19 265 THR A C 1
ATOM 1952 O O . THR A 1 265 ? 18.502 36.786 8.761 1.00 42.19 265 THR A O 1
ATOM 1955 N N . THR A 1 266 ? 18.534 35.166 7.212 1.00 44.47 266 THR A N 1
ATOM 1956 C CA . THR A 1 266 ? 18.820 36.047 6.073 1.00 44.47 266 THR A CA 1
ATOM 1957 C C . THR A 1 266 ? 17.511 36.332 5.342 1.00 44.47 266 THR A C 1
ATOM 1959 O O . THR A 1 266 ? 16.940 35.440 4.722 1.00 44.47 266 THR A O 1
ATOM 1962 N N . THR A 1 267 ? 17.028 37.572 5.421 1.00 43.25 267 THR A N 1
ATOM 1963 C CA . THR A 1 267 ? 15.857 38.046 4.671 1.00 43.25 267 THR A CA 1
ATOM 1964 C C . THR A 1 267 ? 16.340 38.829 3.455 1.00 43.25 267 THR A C 1
ATOM 1966 O O . THR A 1 267 ? 16.823 39.951 3.591 1.00 43.25 267 THR A O 1
ATOM 1969 N N . THR A 1 268 ? 16.211 38.251 2.261 1.00 50.22 268 THR A N 1
ATOM 1970 C CA . THR A 1 268 ? 16.460 38.946 0.990 1.00 50.22 268 THR A CA 1
ATOM 1971 C C . THR A 1 268 ? 15.135 39.485 0.458 1.00 50.22 268 THR A C 1
ATOM 1973 O O . THR A 1 268 ? 14.261 38.718 0.065 1.00 50.22 268 THR A O 1
ATOM 1976 N N . GLY A 1 269 ? 14.978 40.810 0.471 1.00 39.81 269 GLY A N 1
ATOM 1977 C CA . GLY A 1 269 ? 13.852 41.509 -0.146 1.00 39.81 269 GLY A CA 1
ATOM 1978 C C . GLY A 1 269 ? 14.174 41.922 -1.582 1.00 39.81 269 GLY A C 1
ATOM 1979 O O . GLY A 1 269 ? 15.140 42.644 -1.814 1.00 39.81 269 GLY A O 1
ATOM 1980 N N . GLY A 1 270 ? 13.346 41.486 -2.531 1.00 38.75 270 GLY A N 1
ATOM 1981 C CA . GLY A 1 270 ? 13.318 41.939 -3.923 1.00 38.75 270 GLY A CA 1
ATOM 1982 C C . GLY A 1 270 ? 11.861 42.117 -4.350 1.00 38.75 270 GLY A C 1
ATOM 1983 O O . GLY A 1 270 ? 11.041 41.236 -4.106 1.00 38.75 270 GLY A O 1
ATOM 1984 N N . GLY A 1 271 ? 11.526 43.299 -4.865 1.00 41.47 271 GLY A N 1
ATOM 1985 C CA . GLY A 1 271 ? 10.154 43.788 -4.985 1.00 41.47 271 GLY A CA 1
ATOM 1986 C C . GLY A 1 271 ? 9.387 43.440 -6.267 1.00 41.47 271 GLY A C 1
ATOM 1987 O O . GLY A 1 271 ? 9.934 42.936 -7.238 1.00 41.47 271 GLY A O 1
ATOM 1988 N N . GLN A 1 272 ? 8.108 43.831 -6.194 1.00 43.94 272 GLN A N 1
ATOM 1989 C CA . GLN A 1 272 ? 7.117 44.142 -7.237 1.00 43.94 272 GLN A CA 1
ATOM 1990 C C . GLN A 1 272 ? 6.762 43.088 -8.302 1.00 43.94 272 GLN A C 1
ATOM 1992 O O . GLN A 1 272 ? 7.466 42.887 -9.282 1.00 43.94 272 GLN A O 1
ATOM 1997 N N . GLY A 1 273 ? 5.536 42.566 -8.178 1.00 47.50 273 GLY A N 1
ATOM 1998 C CA . GLY A 1 273 ? 4.785 41.906 -9.252 1.00 47.50 273 GLY A CA 1
ATOM 1999 C C . GLY A 1 273 ? 3.872 40.814 -8.701 1.00 47.50 273 GLY A C 1
ATOM 2000 O O . GLY A 1 273 ? 4.359 39.812 -8.197 1.00 47.50 273 GLY A O 1
ATOM 2001 N N . GLY A 1 274 ? 2.556 41.034 -8.725 1.00 53.06 274 GLY A N 1
ATOM 2002 C CA . GLY A 1 274 ? 1.568 40.248 -7.981 1.00 53.06 274 GLY A CA 1
ATOM 2003 C C . GLY A 1 274 ? 1.466 38.759 -8.343 1.00 53.06 274 GLY A C 1
ATOM 2004 O O . GLY A 1 274 ? 1.253 38.401 -9.495 1.00 53.06 274 GLY A O 1
ATOM 2005 N N . ALA A 1 275 ? 1.522 37.921 -7.308 1.00 49.84 275 ALA A N 1
ATOM 2006 C CA . ALA A 1 275 ? 0.937 36.582 -7.190 1.00 49.84 275 ALA A CA 1
ATOM 2007 C C . ALA A 1 275 ? 0.910 36.221 -5.684 1.00 49.84 275 ALA A C 1
ATOM 2009 O O . ALA A 1 275 ? 1.728 36.763 -4.936 1.00 49.84 275 ALA A O 1
ATOM 2010 N N . PRO A 1 276 ? -0.005 35.359 -5.194 1.00 47.12 276 PRO A N 1
ATOM 2011 C CA . PRO A 1 276 ? -0.051 34.993 -3.778 1.00 47.12 276 PRO A CA 1
ATOM 2012 C C . PRO A 1 276 ? 1.241 34.273 -3.367 1.00 47.12 276 PRO A C 1
ATOM 2014 O O . PRO A 1 276 ? 1.500 33.138 -3.768 1.00 47.12 276 PRO A O 1
ATOM 2017 N N . THR A 1 277 ? 2.067 34.939 -2.563 1.00 45.59 277 THR A N 1
ATOM 2018 C CA . THR A 1 277 ? 3.291 34.377 -1.995 1.00 45.59 277 THR A CA 1
ATOM 2019 C C . THR A 1 277 ? 2.932 33.304 -0.975 1.00 45.59 277 THR A C 1
ATOM 2021 O O . THR A 1 277 ? 2.346 33.571 0.071 1.00 45.59 277 THR A O 1
ATOM 2024 N N . THR A 1 278 ? 3.287 32.059 -1.286 1.00 45.56 278 THR A N 1
ATOM 2025 C CA . THR A 1 278 ? 3.253 30.960 -0.321 1.00 45.56 278 THR A CA 1
ATOM 2026 C C . THR A 1 278 ? 4.461 31.113 0.601 1.00 45.56 278 THR A C 1
ATOM 2028 O O . THR A 1 278 ? 5.603 30.964 0.169 1.00 45.56 278 THR A O 1
ATOM 2031 N N . THR A 1 279 ? 4.224 31.459 1.865 1.00 46.34 279 THR A N 1
ATOM 2032 C CA . THR A 1 279 ? 5.277 31.515 2.885 1.00 46.34 279 THR A CA 1
ATOM 2033 C C . THR A 1 279 ? 5.658 30.092 3.281 1.00 46.34 279 THR A C 1
ATOM 2035 O O . THR A 1 279 ? 4.967 29.449 4.067 1.00 46.34 279 THR A O 1
ATOM 2038 N N . THR A 1 280 ? 6.762 29.589 2.734 1.00 49.66 280 THR A N 1
ATOM 2039 C CA . THR A 1 280 ? 7.346 28.303 3.132 1.00 49.66 280 THR A CA 1
ATOM 2040 C C . THR A 1 280 ? 8.309 28.526 4.293 1.00 49.66 280 THR A C 1
ATOM 2042 O O . THR A 1 280 ? 9.408 29.048 4.114 1.00 49.66 280 THR A O 1
ATOM 2045 N N . THR A 1 281 ? 7.912 28.129 5.501 1.00 55.38 281 THR A N 1
ATOM 2046 C CA . THR A 1 281 ? 8.810 28.087 6.662 1.00 55.38 281 THR A CA 1
ATOM 2047 C C . THR A 1 281 ? 9.600 26.782 6.636 1.00 55.38 281 THR A C 1
ATOM 2049 O O . THR A 1 281 ? 9.050 25.711 6.882 1.00 55.38 281 THR A O 1
ATOM 2052 N N . VAL A 1 282 ? 10.900 26.862 6.349 1.00 46.56 282 VAL A N 1
ATOM 2053 C CA . VAL A 1 282 ? 11.818 25.720 6.458 1.00 46.56 282 VAL A CA 1
ATOM 2054 C C . VAL A 1 282 ? 12.409 25.711 7.864 1.00 46.56 282 VAL A C 1
ATOM 2056 O O . VAL A 1 282 ? 13.230 26.559 8.207 1.00 46.56 282 VAL A O 1
ATOM 2059 N N . ILE A 1 283 ? 11.984 24.756 8.689 1.00 52.78 283 ILE A N 1
ATOM 2060 C CA . ILE A 1 283 ? 12.600 24.502 9.993 1.00 52.78 283 ILE A CA 1
ATOM 2061 C C . ILE A 1 283 ? 13.747 23.520 9.762 1.00 52.78 283 ILE A C 1
ATOM 2063 O O . ILE A 1 283 ? 13.526 22.330 9.547 1.00 52.78 283 ILE A O 1
ATOM 2067 N N . VAL A 1 284 ? 14.981 24.021 9.783 1.00 51.84 284 VAL A N 1
ATOM 2068 C CA . VAL A 1 284 ? 16.176 23.171 9.756 1.00 51.84 284 VAL A CA 1
ATOM 2069 C C . VAL A 1 284 ? 16.366 22.599 11.156 1.00 51.84 284 VAL A C 1
ATOM 2071 O O . VAL A 1 284 ? 16.883 23.260 12.055 1.00 51.84 284 VAL A O 1
ATOM 2074 N N . GLN A 1 285 ? 15.893 21.373 11.357 1.00 53.62 285 GLN A N 1
ATOM 2075 C CA . GLN A 1 285 ? 16.106 20.636 12.593 1.00 53.62 285 GLN A CA 1
ATOM 2076 C C . GLN A 1 285 ? 17.511 20.027 12.548 1.00 53.62 285 GLN A C 1
ATOM 2078 O O . GLN A 1 285 ? 17.768 19.083 11.802 1.00 53.62 285 GLN A O 1
ATOM 2083 N N . THR A 1 286 ? 18.445 20.594 13.311 1.00 60.81 286 THR A N 1
ATOM 2084 C CA . THR A 1 286 ? 19.767 19.995 13.498 1.00 60.81 286 THR A CA 1
ATOM 2085 C C . THR A 1 286 ? 19.607 18.648 14.211 1.00 60.81 286 THR A C 1
ATOM 2087 O O . THR A 1 286 ? 18.971 18.592 15.269 1.00 60.81 286 THR A O 1
ATOM 2090 N N . PRO A 1 287 ? 20.138 17.545 13.648 1.00 61.22 287 PRO A N 1
ATOM 2091 C CA . PRO A 1 287 ? 20.046 16.239 14.280 1.00 61.22 287 PRO A CA 1
ATOM 2092 C C . PRO A 1 287 ? 20.782 16.256 15.629 1.00 61.22 287 PRO A C 1
ATOM 2094 O O . PRO A 1 287 ? 21.816 16.921 15.757 1.00 61.22 287 PRO A O 1
ATOM 2097 N N . PRO A 1 288 ? 20.268 15.545 16.648 1.00 69.44 288 PRO A N 1
ATOM 2098 C CA . PRO A 1 288 ? 20.956 15.416 17.924 1.00 69.44 288 PRO A CA 1
ATOM 2099 C C . PRO A 1 288 ? 22.346 14.792 17.717 1.00 69.44 288 PRO A C 1
ATOM 2101 O O . PRO A 1 288 ? 22.518 13.975 16.807 1.00 69.44 288 PRO A O 1
ATOM 2104 N N . PRO A 1 289 ? 23.346 15.154 18.544 1.00 65.38 289 PRO A N 1
ATOM 2105 C CA . PRO A 1 289 ? 24.682 14.586 18.442 1.00 65.38 289 PRO A CA 1
ATOM 2106 C C . PRO A 1 289 ? 24.600 13.062 18.560 1.00 65.38 289 PRO A C 1
ATOM 2108 O O . PRO A 1 289 ? 24.085 12.526 19.542 1.00 65.38 289 PRO A O 1
ATOM 2111 N N . SER A 1 290 ? 25.080 12.385 17.517 1.00 71.06 290 SER A N 1
ATOM 2112 C CA . SER A 1 290 ? 25.124 10.931 17.414 1.00 71.06 290 SER A CA 1
ATOM 2113 C C . SER A 1 290 ? 25.852 10.358 18.628 1.00 71.06 290 SER A C 1
ATOM 2115 O O . SER A 1 290 ? 27.038 10.625 18.829 1.00 71.06 290 SER A O 1
ATOM 2117 N N . ALA A 1 291 ? 25.143 9.582 19.449 1.00 62.41 291 ALA A N 1
ATOM 2118 C CA . ALA A 1 291 ? 25.762 8.826 20.526 1.00 62.41 291 ALA A CA 1
ATOM 2119 C C . ALA A 1 291 ? 26.807 7.874 19.924 1.00 62.41 291 ALA A C 1
ATOM 2121 O O . ALA A 1 291 ? 26.548 7.206 18.920 1.00 62.41 291 ALA A O 1
ATOM 2122 N N . ALA A 1 292 ? 28.001 7.865 20.515 1.00 64.38 292 ALA A N 1
ATOM 2123 C CA . ALA A 1 292 ? 29.105 7.013 20.100 1.00 64.38 292 ALA A CA 1
ATOM 2124 C C . ALA A 1 292 ? 28.678 5.529 20.082 1.00 64.38 292 ALA A C 1
ATOM 2126 O O . ALA A 1 292 ? 27.911 5.111 20.954 1.00 64.38 292 ALA A O 1
ATOM 2127 N N . PRO A 1 293 ? 29.167 4.725 19.121 1.00 62.25 293 PRO A N 1
ATOM 2128 C CA . PRO A 1 293 ? 28.829 3.312 19.031 1.00 62.25 293 PRO A CA 1
ATOM 2129 C C . PRO A 1 293 ? 29.351 2.574 20.268 1.00 62.25 293 PRO A C 1
ATOM 2131 O O . PRO A 1 293 ? 30.556 2.414 20.461 1.00 62.25 293 PRO A O 1
ATOM 2134 N N . THR A 1 294 ? 28.436 2.112 21.115 1.00 65.81 294 THR A N 1
ATOM 2135 C CA . THR A 1 294 ? 28.723 1.095 22.123 1.00 65.81 294 THR A CA 1
ATOM 2136 C C . THR A 1 294 ? 29.154 -0.178 21.398 1.00 65.81 294 THR A C 1
ATOM 2138 O O . THR A 1 294 ? 28.455 -0.674 20.516 1.00 65.81 294 THR A O 1
ATOM 2141 N N . GLY A 1 295 ? 30.352 -0.662 21.731 1.00 66.25 295 GLY A N 1
ATOM 2142 C CA . GLY A 1 295 ? 30.979 -1.814 21.087 1.00 66.25 295 GLY A CA 1
ATOM 2143 C C . GLY A 1 295 ? 30.132 -3.094 21.144 1.00 66.25 295 GLY A C 1
ATOM 2144 O O . GLY A 1 295 ? 29.189 -3.196 21.936 1.00 66.25 295 GLY A O 1
ATOM 2145 N N . PRO A 1 296 ? 30.461 -4.093 20.306 1.00 67.44 296 PRO A N 1
ATOM 2146 C CA . PRO A 1 296 ? 29.699 -5.329 20.222 1.00 67.44 296 PRO A CA 1
ATOM 2147 C C . PRO A 1 296 ? 29.735 -6.068 21.563 1.00 67.44 296 PRO A C 1
ATOM 2149 O O . PRO A 1 296 ? 30.788 -6.490 22.040 1.00 67.44 296 PRO A O 1
ATOM 2152 N N . THR A 1 297 ? 28.560 -6.238 22.168 1.00 67.56 297 THR A N 1
ATOM 2153 C CA . THR A 1 297 ? 28.375 -7.162 23.288 1.00 67.56 297 THR A CA 1
ATOM 2154 C C . THR A 1 297 ? 28.555 -8.577 22.752 1.00 67.56 297 THR A C 1
ATOM 2156 O O . THR A 1 297 ? 27.727 -9.071 21.988 1.00 67.56 297 THR A O 1
ATOM 2159 N N . VAL A 1 298 ? 29.665 -9.214 23.120 1.00 64.94 298 VAL A N 1
ATOM 2160 C CA . VAL A 1 298 ? 29.940 -10.621 22.824 1.00 64.94 298 VAL A CA 1
ATOM 2161 C C . VAL A 1 298 ? 28.940 -11.466 23.611 1.00 64.94 298 VAL A C 1
ATOM 2163 O O . VAL A 1 298 ? 29.057 -11.613 24.826 1.00 64.94 298 VAL A O 1
ATOM 2166 N N . VAL A 1 299 ? 27.928 -11.992 22.922 1.00 72.88 299 VAL A N 1
ATOM 2167 C CA . VAL A 1 299 ? 26.996 -12.974 23.484 1.00 72.88 299 VAL A CA 1
ATOM 2168 C C . VAL A 1 299 ? 27.672 -14.349 23.417 1.00 72.88 299 VAL A C 1
ATOM 2170 O O . VAL A 1 299 ? 27.988 -14.802 22.314 1.00 72.88 299 VAL A O 1
ATOM 2173 N N . PRO A 1 300 ? 27.927 -15.027 24.549 1.00 68.75 300 PRO A N 1
ATOM 2174 C CA . PRO A 1 300 ? 28.487 -16.373 24.531 1.00 68.75 300 PRO A CA 1
ATOM 2175 C C . PRO A 1 300 ? 27.481 -17.362 23.922 1.00 68.75 300 PRO A C 1
ATOM 2177 O O . PRO A 1 300 ? 26.317 -17.413 24.325 1.00 68.75 300 PRO A O 1
ATOM 2180 N N . LEU A 1 301 ? 27.940 -18.143 22.939 1.00 65.88 301 LEU A N 1
ATOM 2181 C CA . LEU A 1 301 ? 27.179 -19.232 22.324 1.00 65.88 301 LEU A CA 1
ATOM 2182 C C . LEU A 1 301 ? 26.847 -20.311 23.375 1.00 65.88 301 LEU A C 1
ATOM 2184 O O . LEU A 1 301 ? 27.768 -20.802 24.032 1.00 65.88 301 LEU A O 1
ATOM 2188 N N . PRO A 1 302 ? 25.585 -20.756 23.502 1.00 65.00 302 PRO A N 1
ATOM 2189 C CA . PRO A 1 302 ? 25.266 -21.957 24.260 1.00 65.00 302 PRO A CA 1
ATOM 2190 C C . PRO A 1 302 ? 25.688 -23.201 23.464 1.00 65.00 302 PRO A C 1
ATOM 2192 O O . PRO A 1 302 ? 25.058 -23.597 22.484 1.00 65.00 302 PRO A O 1
ATOM 2195 N N . SER A 1 303 ? 26.780 -23.825 23.894 1.00 63.81 303 SER A N 1
ATOM 2196 C CA . SER A 1 303 ? 27.252 -25.131 23.441 1.00 63.81 303 SER A CA 1
ATOM 2197 C C . SER A 1 303 ? 26.442 -26.242 24.116 1.00 63.81 303 SER A C 1
ATOM 2199 O O . SER A 1 303 ? 26.815 -26.774 25.159 1.00 63.81 303 SER A O 1
ATOM 2201 N N . THR A 1 304 ? 25.298 -26.614 23.543 1.00 75.69 304 THR A N 1
ATOM 2202 C CA . THR A 1 304 ? 24.622 -27.863 23.930 1.00 75.69 304 THR A CA 1
ATOM 2203 C C . THR A 1 304 ? 23.968 -28.506 22.707 1.00 75.69 304 THR A C 1
ATOM 2205 O O . THR A 1 304 ? 22.998 -27.957 22.185 1.00 75.69 304 THR A O 1
ATOM 2208 N N . PRO A 1 305 ? 24.488 -29.643 22.208 1.00 72.81 305 PRO A N 1
ATOM 2209 C CA . PRO A 1 305 ? 23.834 -30.385 21.137 1.00 72.81 305 PRO A CA 1
ATOM 2210 C C . PRO A 1 305 ? 22.552 -31.065 21.658 1.00 72.81 305 PRO A C 1
ATOM 2212 O O . PRO A 1 305 ? 22.537 -31.548 22.794 1.00 72.81 305 PRO A O 1
ATOM 2215 N N . PRO A 1 306 ? 21.473 -31.122 20.857 1.00 73.12 306 PRO A N 1
ATOM 2216 C CA . PRO A 1 306 ? 20.263 -31.843 21.234 1.00 73.12 306 PRO A CA 1
ATOM 2217 C C . PRO A 1 306 ? 20.504 -33.365 21.241 1.00 73.12 306 PRO A C 1
ATOM 2219 O O . PRO A 1 306 ? 21.279 -33.868 20.423 1.00 73.12 306 PRO A O 1
ATOM 2222 N N . PRO A 1 307 ? 19.835 -34.121 22.132 1.00 71.69 307 PRO A N 1
ATOM 2223 C CA . PRO A 1 307 ? 19.918 -35.574 22.141 1.00 71.69 307 PRO A CA 1
ATOM 2224 C C . PRO A 1 307 ? 19.269 -36.159 20.880 1.00 71.69 307 PRO A C 1
ATOM 2226 O O . PRO A 1 307 ? 18.141 -35.821 20.520 1.00 71.69 307 PRO A O 1
ATOM 2229 N N . ILE A 1 308 ? 19.996 -37.064 20.227 1.00 68.56 308 ILE A N 1
ATOM 2230 C CA . ILE A 1 308 ? 19.513 -37.871 19.107 1.00 68.56 308 ILE A CA 1
ATOM 2231 C C . ILE A 1 308 ? 18.476 -38.853 19.660 1.00 68.56 308 ILE A C 1
ATOM 2233 O O . ILE A 1 308 ? 18.813 -39.781 20.393 1.00 68.56 308 ILE A O 1
ATOM 2237 N N . VAL A 1 309 ? 17.205 -38.640 19.322 1.00 67.81 309 VAL A N 1
ATOM 2238 C CA . VAL A 1 309 ? 16.126 -39.591 19.606 1.00 67.81 309 VAL A CA 1
ATOM 2239 C C . VAL A 1 309 ? 16.028 -40.551 18.423 1.00 67.81 309 VAL A C 1
ATOM 2241 O O . VAL A 1 309 ? 15.374 -40.263 17.423 1.00 67.81 309 VAL A O 1
ATOM 2244 N N . THR A 1 310 ? 16.701 -41.695 18.534 1.00 63.62 310 THR A N 1
ATOM 2245 C CA . THR A 1 310 ? 16.518 -42.834 17.628 1.00 63.62 310 THR A CA 1
ATOM 2246 C C . THR A 1 310 ? 15.183 -43.498 17.953 1.00 63.62 310 THR A C 1
ATOM 2248 O O . THR A 1 310 ? 15.061 -44.232 18.931 1.00 63.62 310 THR A O 1
ATOM 2251 N N . THR A 1 311 ? 14.162 -43.216 17.149 1.00 57.78 311 THR A N 1
ATOM 2252 C CA . THR A 1 311 ? 12.896 -43.953 17.159 1.00 57.78 311 THR A CA 1
ATOM 2253 C C . THR A 1 311 ? 13.081 -45.238 16.357 1.00 57.78 311 THR A C 1
ATOM 2255 O O . THR A 1 311 ? 13.192 -45.217 15.135 1.00 57.78 311 THR A O 1
ATOM 2258 N N . GLY A 1 312 ? 13.167 -46.366 17.062 1.00 63.12 312 GLY A N 1
ATOM 2259 C CA . GLY A 1 312 ? 13.021 -47.687 16.463 1.00 63.12 312 GLY A CA 1
ATOM 2260 C C . GLY A 1 312 ? 11.543 -47.977 16.206 1.00 63.12 312 GLY A C 1
ATOM 2261 O O . GLY A 1 312 ? 10.769 -48.042 17.155 1.00 63.12 312 GLY A O 1
ATOM 2262 N N . GLY A 1 313 ? 11.169 -48.139 14.938 1.00 57.38 313 GLY A N 1
ATOM 2263 C CA . GLY A 1 313 ? 9.946 -48.820 14.499 1.00 57.38 313 GLY A CA 1
ATOM 2264 C C . GLY A 1 313 ? 10.395 -49.990 13.625 1.00 57.38 313 GLY A C 1
ATOM 2265 O O . GLY A 1 313 ? 11.088 -49.779 12.635 1.00 57.38 313 GLY A O 1
ATOM 2266 N N . GLU A 1 314 ? 10.356 -51.216 14.135 1.00 58.12 314 GLU A N 1
ATOM 2267 C CA . GLU A 1 314 ? 9.191 -52.113 14.188 1.00 58.12 314 GLU A CA 1
ATOM 2268 C C . GLU A 1 314 ? 8.934 -52.762 12.818 1.00 58.12 314 GLU A C 1
ATOM 2270 O O . GLU A 1 314 ? 8.464 -52.147 11.863 1.00 58.12 314 GLU A O 1
ATOM 2275 N N . SER A 1 315 ? 9.356 -54.026 12.741 1.00 63.66 315 SER A N 1
ATOM 2276 C CA . SER A 1 315 ? 9.249 -54.924 11.595 1.00 63.66 315 SER A CA 1
ATOM 2277 C C . SER A 1 315 ? 7.800 -55.346 11.338 1.00 63.66 315 SER A C 1
ATOM 2279 O O . SER A 1 315 ? 7.099 -55.679 12.294 1.00 63.66 315 SER A O 1
ATOM 2281 N N . PRO A 1 316 ? 7.364 -55.486 10.075 1.00 70.06 316 PRO A N 1
ATOM 2282 C CA . PRO A 1 316 ? 6.130 -56.191 9.765 1.00 70.06 316 PRO A CA 1
ATOM 2283 C C . PRO A 1 316 ? 6.386 -57.707 9.729 1.00 70.06 316 PRO A C 1
ATOM 2285 O O . PRO A 1 316 ? 7.165 -58.204 8.912 1.00 70.06 316 PRO A O 1
ATOM 2288 N N . LEU A 1 317 ? 5.721 -58.446 10.620 1.00 63.28 317 LEU A N 1
ATOM 2289 C CA . LEU A 1 317 ? 5.533 -59.891 10.491 1.00 63.28 317 LEU A CA 1
ATOM 2290 C C . LEU A 1 317 ? 4.396 -60.169 9.497 1.00 63.28 317 LEU A C 1
ATOM 2292 O O . LEU A 1 317 ? 3.352 -59.517 9.531 1.00 63.28 317 LEU A O 1
ATOM 2296 N N . ARG A 1 318 ? 4.675 -61.122 8.603 1.00 57.94 318 ARG A N 1
ATOM 2297 C CA . ARG A 1 318 ? 3.730 -61.828 7.731 1.00 57.94 318 ARG A CA 1
ATOM 2298 C C . ARG A 1 318 ? 2.840 -62.776 8.525 1.00 57.94 318 ARG A C 1
ATOM 2300 O O . ARG A 1 318 ? 3.337 -63.303 9.544 1.00 57.94 318 ARG A O 1
#

Foldseek 3Di:
DDDDDDDDDDDDDDDDDDDDDPPPDPDDDDDDDDDPPPDDDDDDDDDDDDDDDDDDDDDDDPDDPPDDDDPVLVPDDPVRHDPPDPCVVPPPLPQVPPVAPEDAQPAAPVQKAWDDWDDDDPFIWTWIAGPVRDIDIGGAFHWYYHWDWDDDPDPPDHIYTWTKGFHDWADWDWDQDPVRDTDIDFTKTKIWTQDPVCNPDDIDIDIHGHDPPDDDPPPPDPPPDPDPDDDDDDDDDDDDDDDDDDDDDDDDDDDDDDDDDDDDDDDDDDDDDDDDDDDDDDDPDDDDPDDDDDDDDDDDDPPDDDDDDDDDDDDDDD

Mean predicted aligned error: 22.29 Å

Solvent-accessible surface area (backbone atoms only — not comparable to full-atom values): 23184 Å² total; per-residue (Å²): 142,82,87,81,81,83,82,81,80,86,79,87,78,90,80,82,88,85,90,81,82,86,79,84,73,80,78,75,80,78,82,77,78,83,78,82,82,79,79,82,82,82,85,89,82,89,84,85,86,83,86,79,90,77,85,86,80,93,74,94,67,99,61,81,77,84,74,84,86,46,80,72,74,73,48,84,40,96,91,46,69,63,90,86,58,83,62,82,87,66,70,77,74,74,53,69,73,76,84,64,82,55,43,62,53,86,40,52,70,89,56,46,41,44,75,46,72,52,76,90,56,102,65,59,37,36,33,32,28,42,87,87,68,52,76,46,80,47,46,70,70,41,34,37,25,34,65,45,76,49,70,56,92,53,91,91,59,74,58,41,64,40,56,35,26,29,66,43,76,46,69,60,45,80,42,74,44,97,89,69,48,79,42,79,43,65,29,33,38,33,31,34,32,77,50,86,94,41,82,85,53,81,68,47,73,49,74,45,56,36,73,70,92,77,69,80,74,79,70,78,72,73,76,80,80,76,78,86,74,87,82,84,92,83,86,87,80,89,82,82,84,86,82,88,78,90,81,80,88,87,82,90,82,87,84,83,93,77,91,79,88,82,85,86,82,86,84,85,88,82,82,89,82,94,70,91,79,79,86,80,84,82,80,84,76,78,77,76,83,78,76,76,85,77,73,87,80,84,75,82,79,85,88,70,83,82,83,84,80,82,80,85,78,84,81,87,83,130